Protein AF-A0A3A8NAF0-F1 (afdb_monomer_lite)

Organism: NCBI:txid2316731

pLDDT: mean 82.57, std 17.65, range [34.25, 98.69]

Sequence (236 aa):
MPFVSRLTQTLVGLLLCSAVPAVASAAAPLQPRLAADKRATPSLPEGTRVERVVVKFHEGSRVRLRASGLRSLASERTLAERELLGARRLTEARVGDDVSAAQALLERAPRTSAPRRLFAADPEATLEANKTSGEARSGRQLADLNLYFEVPLVPGTSAEQVTELVAALNALDSVETAYAQPPAEPAMVGFGMDAALRTLLAAADLPPATPLYDSAQGYLNAAPGGIDARFAWGVA

Foldseek 3Di:
DDDDDDDDDDDDDDDDDDDDPPPPPDPDQFAEDDFDDQVPFDQDPFPFKFFKKKWFFFALQCWAQDPLATDRPNVPGDPVSVVSCVVLVHDNVLSRVLSVQLRVLLVPAQAPDGKDQPPPPDDLVVLVVVQVVCCVVPSHHDDRSRRMIMTGHDTPDGSVSQVVSQVSNSPRSRIRGMHGDGDDDPPDDQPPDDPVVNVVVVPDPDPPPDDDCPVVPQQCDVPPSHPVVVVVVVPD

Secondary structure (DSSP, 8-state):
-------------------------PPPPPBPPPPP-GGG-PPPPTT----EEEEEEPTT--EEEETTEEEE-GGG--HHHHHHHHTTT--HHHHHHHHHHHHHHHHHS-BSS--EESS-SS-HHHHHHHHHHHHHHHSB----GGGEEEEEBPTT--HHHHHHHHHHHHTSTTEEEEEEEPP-----SSTT--HHHHHHHHHS-PPPSS---GGG-GGGSPTTSS--HHHHHH--

Radius of gyration: 30.73 Å; chains: 1; bounding box: 77×46×121 Å

Structure (mmCIF, N/CA/C/O backbone):
data_AF-A0A3A8NAF0-F1
#
_entry.id   AF-A0A3A8NAF0-F1
#
loop_
_atom_site.group_PDB
_atom_site.id
_atom_site.type_symbol
_atom_site.label_atom_id
_atom_site.label_alt_id
_atom_site.label_comp_id
_atom_site.label_asym_id
_atom_site.label_entity_id
_atom_site.label_seq_id
_atom_site.pdbx_PDB_ins_code
_atom_site.Cartn_x
_atom_site.Cartn_y
_atom_site.Cartn_z
_atom_site.occupancy
_atom_site.B_iso_or_equiv
_atom_site.auth_seq_id
_atom_site.auth_comp_id
_atom_site.auth_asym_id
_atom_site.auth_atom_id
_atom_site.pdbx_PDB_model_num
ATOM 1 N N . MET A 1 1 ? -59.160 30.644 77.391 1.00 34.25 1 MET A N 1
ATOM 2 C CA . MET A 1 1 ? -59.998 30.087 76.303 1.00 34.25 1 MET A CA 1
ATOM 3 C C . MET A 1 1 ? -59.794 30.943 75.051 1.00 34.25 1 MET A C 1
ATOM 5 O O . MET A 1 1 ? -59.526 32.121 75.230 1.00 34.25 1 MET A O 1
ATOM 9 N N . PRO A 1 2 ? -59.774 30.351 73.845 1.00 48.78 2 PRO A N 1
ATOM 10 C CA . PRO A 1 2 ? -58.551 30.074 73.063 1.00 48.78 2 PRO A CA 1
ATOM 11 C C . PRO A 1 2 ? -58.353 31.011 71.846 1.00 48.78 2 PRO A C 1
ATOM 13 O O . PRO A 1 2 ? -59.120 31.947 71.697 1.00 48.78 2 PRO A O 1
ATOM 16 N N . PHE A 1 3 ? -57.327 30.735 71.019 1.00 39.06 3 PHE A N 1
ATOM 17 C CA . PHE A 1 3 ? -57.169 30.962 69.556 1.00 39.06 3 PHE A CA 1
ATOM 18 C C . PHE A 1 3 ? -55.816 31.605 69.186 1.00 39.06 3 PHE A C 1
ATOM 20 O O . PHE A 1 3 ? -55.457 32.613 69.771 1.00 39.06 3 PHE A O 1
ATOM 27 N N . VAL A 1 4 ? -55.016 31.176 68.201 1.00 42.22 4 VAL A N 1
ATOM 28 C CA . VAL A 1 4 ? -54.823 29.926 67.435 1.00 42.22 4 VAL A CA 1
ATOM 29 C C . VAL A 1 4 ? -53.391 30.017 66.866 1.00 42.22 4 VAL A C 1
ATOM 31 O O . VAL A 1 4 ? -52.939 31.094 66.480 1.00 42.22 4 VAL A O 1
ATOM 34 N N . SER A 1 5 ? -52.686 28.886 66.826 1.00 38.78 5 SER A N 1
ATOM 35 C CA . SER A 1 5 ? -51.350 28.707 66.243 1.00 38.78 5 SER A CA 1
ATOM 36 C C . SER A 1 5 ? -51.362 28.881 64.716 1.00 38.78 5 SER A C 1
ATOM 38 O O . SER A 1 5 ? -52.255 28.358 64.050 1.00 38.78 5 SER A O 1
ATOM 40 N N . ARG A 1 6 ? -50.365 29.569 64.142 1.00 43.00 6 ARG A N 1
ATOM 41 C CA . ARG A 1 6 ? -50.113 29.571 62.691 1.00 43.00 6 ARG A CA 1
ATOM 42 C C . ARG A 1 6 ? -48.949 28.627 62.382 1.00 43.00 6 ARG A C 1
ATOM 44 O O . ARG A 1 6 ? -47.795 28.987 62.588 1.00 43.00 6 ARG A O 1
ATOM 51 N N . LEU A 1 7 ? -49.267 27.432 61.880 1.00 44.56 7 LEU A N 1
ATOM 52 C CA . LEU A 1 7 ? -48.312 26.551 61.204 1.00 44.56 7 LEU A CA 1
ATOM 53 C C . LEU A 1 7 ? -48.045 27.076 59.786 1.00 44.56 7 LEU A C 1
ATOM 55 O O . LEU A 1 7 ? -48.956 27.164 58.966 1.00 44.56 7 LEU A O 1
ATOM 59 N N . THR A 1 8 ? -46.789 27.380 59.488 1.00 45.09 8 THR A N 1
ATOM 60 C CA . THR A 1 8 ? -46.258 27.557 58.133 1.00 45.09 8 THR A CA 1
ATOM 61 C C . THR A 1 8 ? -46.058 26.176 57.502 1.00 45.09 8 THR A C 1
ATOM 63 O O . THR A 1 8 ? -45.215 25.406 57.952 1.00 45.09 8 THR A O 1
ATOM 66 N N . GLN A 1 9 ? -46.843 25.835 56.477 1.00 43.91 9 GLN A N 1
ATOM 67 C CA . GLN A 1 9 ? -46.645 24.620 55.680 1.00 43.91 9 GLN A CA 1
ATOM 68 C C . GLN A 1 9 ? -45.607 24.862 54.579 1.00 43.91 9 GLN A C 1
ATOM 70 O O . GLN A 1 9 ? -45.770 25.725 53.718 1.00 43.91 9 GLN A O 1
ATOM 75 N N . THR A 1 10 ? -44.547 24.063 54.615 1.00 44.28 10 THR A N 1
ATOM 76 C CA . THR A 1 10 ? -43.595 23.806 53.533 1.00 44.28 10 THR A CA 1
ATOM 77 C C . THR A 1 10 ? -44.244 22.917 52.471 1.00 44.28 10 THR A C 1
ATOM 79 O O . THR A 1 10 ? -44.800 21.871 52.798 1.00 44.28 10 THR A O 1
ATOM 82 N N . LEU A 1 11 ? -44.126 23.288 51.193 1.00 41.66 11 LEU A N 1
ATOM 83 C CA . LEU A 1 11 ? -44.487 22.433 50.061 1.00 41.66 11 LEU A CA 1
ATOM 84 C C . LEU A 1 11 ? -43.229 22.210 49.212 1.00 41.66 11 LEU A C 1
ATOM 86 O O . LEU A 1 11 ? -42.825 23.070 48.436 1.00 41.66 11 LEU A O 1
ATOM 90 N N . VAL A 1 12 ? -42.569 21.070 49.423 1.00 44.53 12 VAL A N 1
ATOM 91 C CA . VAL A 1 12 ? -41.455 20.596 48.591 1.00 44.53 12 VAL A CA 1
ATOM 92 C C . VAL A 1 12 ? -42.051 19.662 47.543 1.00 44.53 12 VAL A C 1
ATOM 94 O O . VAL A 1 12 ? -42.481 18.556 47.861 1.00 44.53 12 VAL A O 1
ATOM 97 N N . GLY A 1 13 ? -42.122 20.128 46.297 1.00 41.25 13 GLY A N 1
ATOM 98 C CA . GLY A 1 13 ? -42.511 19.313 45.150 1.00 41.25 13 GLY A CA 1
ATOM 99 C C . GLY A 1 13 ? -41.334 18.461 44.680 1.00 41.25 13 GLY A C 1
ATOM 100 O O . GLY A 1 13 ? -40.354 18.992 44.163 1.00 41.25 13 GLY A O 1
ATOM 101 N N . LEU A 1 14 ? -41.426 17.145 44.866 1.00 43.16 14 LEU A N 1
ATOM 102 C CA . LEU A 1 14 ? -40.457 16.173 44.363 1.00 43.16 14 LEU A CA 1
ATOM 103 C C . LEU A 1 14 ? -40.821 15.804 42.912 1.00 43.16 14 LEU A C 1
ATOM 105 O O . LEU A 1 14 ? -41.745 15.030 42.671 1.00 43.16 14 LEU A O 1
ATOM 109 N N . LEU A 1 15 ? -40.111 16.382 41.942 1.00 46.66 15 LEU A N 1
ATOM 110 C CA . LEU A 1 15 ? -40.197 16.018 40.524 1.00 46.66 15 LEU A CA 1
ATOM 111 C C . LEU A 1 15 ? -39.366 14.749 40.273 1.00 46.66 15 LEU A C 1
ATOM 113 O O . LEU A 1 15 ? -38.137 14.789 40.248 1.00 46.66 15 LEU A O 1
ATOM 117 N N . LEU A 1 16 ? -40.043 13.615 40.093 1.00 44.16 16 LEU A N 1
ATOM 118 C CA . LEU A 1 16 ? -39.444 12.366 39.620 1.00 44.16 16 LEU A CA 1
ATOM 119 C C . LEU A 1 16 ? -39.255 12.434 38.097 1.00 44.16 16 LEU A C 1
ATOM 121 O O . LEU A 1 16 ? -40.169 12.137 37.331 1.00 44.16 16 LEU A O 1
ATOM 125 N N . CYS A 1 17 ? -38.057 12.814 37.652 1.00 41.97 17 CYS A N 1
ATOM 126 C CA . CYS A 1 17 ? -37.622 12.602 36.273 1.00 41.97 17 CYS A CA 1
ATOM 127 C C . CYS A 1 17 ? -37.290 11.116 36.073 1.00 41.97 17 CYS A C 1
ATOM 129 O O . CYS A 1 17 ? -36.227 10.649 36.479 1.00 41.97 17 CYS A O 1
ATOM 131 N N . SER A 1 18 ? -38.183 10.362 35.435 1.00 52.50 18 SER A N 1
ATOM 132 C CA . SER A 1 18 ? -37.871 9.024 34.932 1.00 52.50 18 SER A CA 1
ATOM 133 C C . SER A 1 18 ? -36.947 9.146 33.716 1.00 52.50 18 SER A C 1
ATOM 135 O O . SER A 1 18 ? -37.398 9.449 32.611 1.00 52.50 18 SER A O 1
ATOM 137 N N . ALA A 1 19 ? -35.647 8.933 33.917 1.00 53.03 19 ALA A N 1
ATOM 138 C CA . ALA A 1 19 ? -34.698 8.780 32.824 1.00 53.03 19 ALA A CA 1
ATOM 139 C C . ALA A 1 19 ? -34.992 7.458 32.098 1.00 53.03 19 ALA A C 1
ATOM 141 O O . ALA A 1 19 ? -34.760 6.378 32.638 1.00 53.03 19 ALA A O 1
ATOM 142 N N . VAL A 1 20 ? -35.529 7.539 30.881 1.00 54.44 20 VAL A N 1
ATOM 143 C CA . VAL A 1 20 ? -35.595 6.388 29.976 1.00 54.44 20 VAL A CA 1
ATOM 144 C C . VAL A 1 20 ? -34.155 6.075 29.562 1.00 54.44 20 VAL A C 1
ATOM 146 O O . VAL A 1 20 ? -33.499 6.960 29.005 1.00 54.44 20 VAL A O 1
ATOM 149 N N . PRO A 1 21 ? -33.616 4.873 29.830 1.00 52.47 21 PRO A N 1
ATOM 150 C CA . PRO A 1 21 ? -32.301 4.524 29.325 1.00 52.47 21 PRO A CA 1
ATOM 151 C C . PRO A 1 21 ? -32.394 4.462 27.800 1.00 52.47 21 PRO A C 1
ATOM 153 O O . PRO A 1 21 ? -33.117 3.639 27.239 1.00 52.47 21 PRO A O 1
ATOM 156 N N . ALA A 1 22 ? -31.677 5.359 27.125 1.00 51.50 22 ALA A N 1
ATOM 157 C CA . ALA A 1 22 ? -31.434 5.244 25.700 1.00 51.50 22 ALA A CA 1
ATOM 158 C C . ALA A 1 22 ? -30.639 3.953 25.487 1.00 51.50 22 ALA A C 1
ATOM 160 O O . ALA A 1 22 ? -29.438 3.894 25.753 1.00 51.50 22 ALA A O 1
ATOM 161 N N . VAL A 1 23 ? -31.324 2.895 25.058 1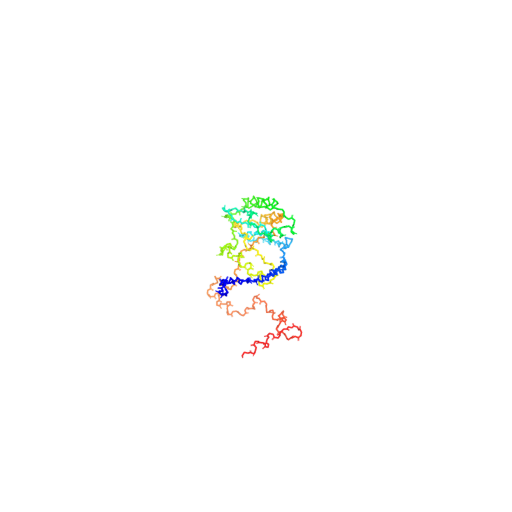.00 49.72 23 VAL A N 1
ATOM 162 C CA . VAL A 1 23 ? -30.665 1.691 24.567 1.00 49.72 23 VAL A CA 1
ATOM 163 C C . VAL A 1 23 ? -29.943 2.121 23.298 1.00 49.72 23 VAL A C 1
ATOM 165 O O . VAL A 1 23 ? -30.564 2.320 22.255 1.00 49.72 23 VAL A O 1
ATOM 168 N N . ALA A 1 24 ? -28.637 2.354 23.409 1.00 49.53 24 ALA A N 1
ATOM 169 C CA . ALA A 1 24 ? -27.780 2.555 22.258 1.00 49.53 24 ALA A CA 1
ATOM 170 C C . ALA A 1 24 ? -27.906 1.298 21.393 1.00 49.53 24 ALA A C 1
ATOM 172 O O . ALA A 1 24 ? -27.396 0.236 21.747 1.00 49.53 24 ALA A O 1
ATOM 173 N N . SER A 1 25 ? -28.652 1.399 20.292 1.00 46.44 25 SER A N 1
ATOM 174 C CA . SER A 1 25 ? -28.681 0.3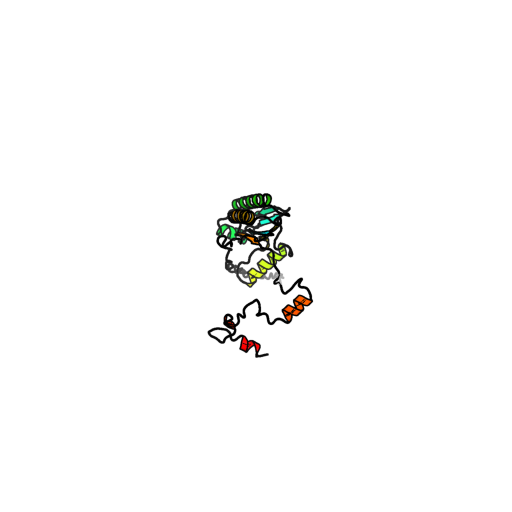58 19.276 1.00 46.44 25 SER A CA 1
ATOM 175 C C . SER A 1 25 ? -27.253 0.216 18.772 1.00 46.44 25 SER A C 1
ATOM 177 O O . SER A 1 25 ? -26.757 1.101 18.074 1.00 46.44 25 SER A O 1
ATOM 179 N N . ALA A 1 26 ? -26.574 -0.862 19.164 1.00 59.53 26 ALA A N 1
ATOM 180 C CA . ALA A 1 26 ? -25.295 -1.221 18.578 1.00 59.53 26 ALA A CA 1
ATOM 181 C C . ALA A 1 26 ? -25.491 -1.248 17.059 1.00 59.53 26 ALA A C 1
ATOM 183 O O . ALA A 1 26 ? -26.372 -1.950 16.556 1.00 59.53 26 ALA A O 1
ATOM 184 N N . ALA A 1 27 ? -24.747 -0.405 16.342 1.00 63.66 27 ALA A N 1
ATOM 185 C CA . ALA A 1 27 ? -24.787 -0.393 14.890 1.00 63.66 27 ALA A CA 1
ATOM 186 C C . ALA A 1 27 ? -24.499 -1.816 14.393 1.00 63.66 27 ALA A C 1
ATOM 188 O O . ALA A 1 27 ? -23.593 -2.478 14.905 1.00 63.66 27 ALA A O 1
ATOM 189 N N . ALA A 1 28 ? -25.295 -2.298 13.436 1.00 72.62 28 ALA A N 1
ATOM 190 C CA . ALA A 1 28 ? -25.083 -3.617 12.858 1.00 72.62 28 ALA A CA 1
ATOM 191 C C . ALA A 1 28 ? -23.634 -3.731 12.337 1.00 72.62 28 ALA A C 1
ATOM 193 O O . ALA A 1 28 ? -23.115 -2.755 11.782 1.00 72.62 28 ALA A O 1
ATOM 194 N N . PRO A 1 29 ? -22.966 -4.885 12.517 1.00 84.00 29 PRO A N 1
ATOM 195 C CA . PRO A 1 29 ? -21.596 -5.057 12.053 1.00 84.00 29 PRO A CA 1
ATOM 196 C C . PRO A 1 29 ? -21.530 -4.869 10.534 1.00 84.00 29 PRO A C 1
ATOM 198 O O . PRO A 1 29 ? -22.389 -5.360 9.800 1.00 84.00 29 PRO A O 1
ATOM 201 N N . LEU A 1 30 ? -20.506 -4.154 10.062 1.00 91.00 30 LEU A N 1
ATOM 202 C CA . LEU A 1 30 ? -20.322 -3.885 8.637 1.00 91.00 30 LEU A CA 1
ATOM 203 C C . LEU A 1 30 ? -20.130 -5.191 7.860 1.00 91.00 30 LEU A C 1
ATOM 205 O O . LEU A 1 30 ? -19.357 -6.060 8.270 1.00 91.00 30 LEU A O 1
ATOM 209 N N . GLN A 1 31 ? -20.767 -5.301 6.692 1.00 92.00 31 GLN A N 1
ATOM 210 C CA . GLN A 1 31 ? -20.494 -6.402 5.774 1.00 92.00 31 GLN A CA 1
ATOM 211 C C . GLN A 1 31 ? -19.015 -6.342 5.342 1.00 92.00 31 GLN A C 1
ATOM 213 O O . GLN A 1 31 ? -18.589 -5.304 4.819 1.00 92.00 31 GLN A O 1
ATOM 218 N N . PRO A 1 32 ? -18.226 -7.421 5.518 1.00 91.19 32 PRO A N 1
ATOM 219 C CA . PRO A 1 32 ? -16.813 -7.411 5.163 1.00 91.19 32 PRO A CA 1
ATOM 220 C C . PRO A 1 32 ? -16.594 -7.113 3.681 1.00 91.19 32 PRO A C 1
ATOM 222 O O . PRO A 1 32 ? -17.322 -7.605 2.812 1.00 91.19 32 PRO A O 1
ATOM 225 N N . ARG A 1 33 ? -15.547 -6.343 3.378 1.00 90.94 33 ARG A N 1
ATOM 226 C CA . ARG A 1 33 ? -15.091 -6.192 1.994 1.00 90.94 33 ARG A CA 1
ATOM 227 C C . ARG A 1 33 ? -14.322 -7.428 1.546 1.00 90.94 33 ARG A C 1
ATOM 229 O O . ARG A 1 33 ? -13.633 -8.064 2.343 1.00 90.94 33 ARG A O 1
ATOM 236 N N . LEU A 1 34 ? -14.357 -7.704 0.247 1.00 86.25 34 LEU A N 1
ATOM 237 C CA . LEU A 1 34 ? -13.439 -8.665 -0.355 1.00 86.25 34 LEU A CA 1
ATOM 238 C C . LEU A 1 34 ? -12.010 -8.101 -0.285 1.00 86.25 34 LEU A C 1
ATOM 240 O O . LEU A 1 34 ? -11.764 -6.934 -0.610 1.00 86.25 34 LEU A O 1
ATOM 244 N N . ALA A 1 35 ? -11.079 -8.911 0.214 1.00 82.19 35 ALA A N 1
ATOM 245 C CA . ALA A 1 35 ? -9.656 -8.593 0.192 1.00 82.19 35 ALA A CA 1
ATOM 246 C C . ALA A 1 35 ? -9.059 -8.939 -1.176 1.00 82.19 35 ALA A C 1
ATOM 248 O O . ALA A 1 35 ? -9.584 -9.800 -1.880 1.00 82.19 35 ALA A O 1
ATOM 249 N N . ALA A 1 36 ? -7.970 -8.263 -1.543 1.00 82.81 36 ALA A N 1
ATOM 250 C CA . ALA A 1 36 ? -7.218 -8.625 -2.737 1.00 82.81 36 ALA A CA 1
ATOM 251 C C . ALA A 1 36 ? -6.637 -10.042 -2.589 1.00 82.81 36 ALA A C 1
ATOM 253 O O . ALA A 1 36 ? -6.113 -10.388 -1.527 1.00 82.81 36 ALA A O 1
ATOM 254 N N . ASP A 1 37 ? -6.709 -10.846 -3.650 1.00 81.50 37 ASP A N 1
ATOM 255 C CA . ASP A 1 37 ? -6.002 -12.123 -3.709 1.00 81.50 37 ASP A CA 1
ATOM 256 C C . ASP A 1 37 ? -4.573 -11.888 -4.210 1.00 81.50 37 ASP A C 1
ATOM 258 O O . ASP A 1 37 ? -4.350 -11.600 -5.386 1.00 81.50 37 ASP A O 1
ATOM 262 N N . LYS A 1 38 ? -3.589 -12.030 -3.316 1.00 78.81 38 LYS A N 1
ATOM 263 C CA . LYS A 1 38 ? -2.162 -11.887 -3.646 1.00 78.81 38 LYS A CA 1
ATOM 264 C C . LYS A 1 38 ? -1.711 -12.849 -4.748 1.00 78.81 38 LYS A C 1
ATOM 266 O O . LYS A 1 38 ? -0.799 -12.521 -5.507 1.00 78.81 38 LYS A O 1
ATOM 271 N N . ARG A 1 39 ? -2.338 -14.027 -4.847 1.00 72.38 39 ARG A N 1
ATOM 272 C CA . ARG A 1 39 ? -1.996 -15.062 -5.839 1.00 72.38 39 ARG A CA 1
ATOM 273 C C . ARG A 1 39 ? -2.444 -14.683 -7.244 1.00 72.38 39 ARG A C 1
ATOM 275 O O . ARG A 1 39 ? -1.911 -15.215 -8.208 1.00 72.38 39 ARG A O 1
ATOM 282 N N . ALA A 1 40 ? -3.389 -13.754 -7.351 1.00 69.81 40 ALA A N 1
ATOM 283 C CA . ALA A 1 40 ? -3.891 -13.248 -8.617 1.00 69.81 40 ALA A CA 1
ATOM 284 C C . ALA A 1 40 ? -3.041 -12.095 -9.183 1.00 69.81 40 ALA A C 1
ATOM 286 O O . ALA A 1 40 ? -3.475 -11.449 -10.133 1.00 69.81 40 ALA A O 1
ATOM 287 N N . THR A 1 41 ? -1.858 -11.811 -8.615 1.00 68.38 41 THR A N 1
ATOM 288 C CA . THR A 1 41 ? -0.959 -10.771 -9.141 1.00 68.38 41 THR A CA 1
ATOM 289 C C . THR A 1 41 ? -0.547 -11.140 -10.573 1.00 68.38 41 THR A C 1
ATOM 291 O O . THR A 1 41 ? 0.133 -12.153 -10.751 1.00 68.38 41 THR A O 1
ATOM 294 N N . PRO A 1 42 ? -0.946 -10.362 -11.598 1.00 68.69 42 PRO A N 1
ATOM 295 C CA . PRO A 1 42 ? -0.620 -10.681 -12.983 1.00 68.69 42 PRO A CA 1
ATOM 296 C C . PRO A 1 42 ? 0.891 -10.624 -13.211 1.00 68.69 42 PRO A C 1
ATOM 298 O O . PRO A 1 42 ? 1.568 -9.737 -12.687 1.00 68.69 42 PRO A O 1
ATOM 301 N N . SER A 1 43 ? 1.421 -11.537 -14.026 1.00 72.25 43 SER A N 1
ATOM 302 C CA . SER A 1 43 ? 2.801 -11.439 -14.503 1.00 72.25 43 SER A CA 1
ATOM 303 C C . SER A 1 43 ? 2.954 -10.213 -15.402 1.00 72.25 43 SER A C 1
ATOM 305 O O . SER A 1 43 ? 2.118 -9.986 -16.279 1.00 72.25 43 SER A O 1
ATOM 307 N N . LEU A 1 44 ? 4.035 -9.456 -15.228 1.00 73.00 44 LEU A N 1
ATOM 308 C CA . LEU A 1 44 ? 4.380 -8.363 -16.133 1.00 73.00 44 LEU A CA 1
ATOM 309 C C . LEU A 1 44 ? 4.861 -8.937 -17.476 1.00 73.00 44 LEU A C 1
ATOM 311 O O . LEU A 1 44 ? 5.806 -9.729 -17.471 1.00 73.00 44 LEU A O 1
ATOM 315 N N . PRO A 1 45 ? 4.259 -8.555 -18.619 1.00 74.00 45 PRO A N 1
ATOM 316 C CA . PRO A 1 45 ? 4.795 -8.907 -19.930 1.00 74.00 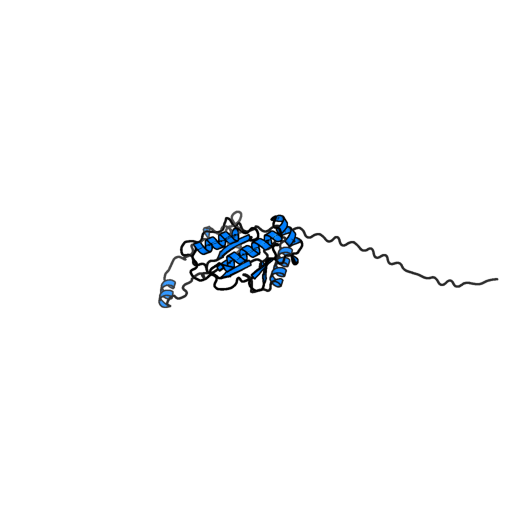45 PRO A CA 1
ATOM 317 C C . PRO A 1 45 ? 6.233 -8.408 -20.104 1.00 74.00 45 PRO A C 1
ATOM 319 O O . PRO A 1 45 ? 6.604 -7.354 -19.573 1.00 74.00 45 PRO A O 1
ATOM 322 N N . GLU A 1 46 ? 7.027 -9.132 -20.889 1.00 71.12 46 GLU A N 1
ATOM 323 C CA . GLU A 1 46 ? 8.396 -8.734 -21.215 1.00 71.12 46 GLU A CA 1
ATOM 324 C C . GLU A 1 46 ? 8.424 -7.336 -21.861 1.00 71.12 46 GLU A C 1
ATOM 326 O O . GLU A 1 46 ? 7.575 -6.994 -22.682 1.00 71.12 46 GLU A O 1
ATOM 331 N N . GLY A 1 47 ? 9.375 -6.493 -21.447 1.00 70.12 47 GLY A N 1
ATOM 332 C CA . GLY A 1 47 ? 9.506 -5.118 -21.945 1.00 70.12 47 GLY A CA 1
ATOM 333 C C . GLY A 1 47 ? 8.537 -4.095 -21.334 1.00 70.12 47 GLY A C 1
ATOM 334 O O . GLY A 1 47 ? 8.637 -2.910 -21.662 1.00 70.12 47 GLY A O 1
ATOM 335 N N . THR A 1 48 ? 7.640 -4.497 -20.422 1.00 74.62 48 THR A N 1
ATOM 336 C CA . THR A 1 48 ? 6.751 -3.552 -19.721 1.00 74.62 48 THR A CA 1
ATOM 337 C C . THR A 1 48 ? 7.573 -2.570 -18.893 1.00 74.62 48 THR A C 1
ATOM 339 O O . THR A 1 48 ? 8.274 -2.959 -17.958 1.00 74.62 48 THR A O 1
ATOM 342 N N . ARG A 1 49 ? 7.459 -1.274 -19.198 1.00 76.00 49 ARG A N 1
ATOM 343 C CA . ARG A 1 49 ? 8.026 -0.222 -18.350 1.00 76.00 49 ARG A CA 1
ATOM 344 C C . ARG A 1 49 ? 7.168 -0.072 -17.100 1.00 76.00 49 ARG A C 1
ATOM 346 O O . ARG A 1 49 ? 5.966 0.148 -17.200 1.00 76.00 49 ARG A O 1
ATOM 353 N N . VAL A 1 50 ? 7.789 -0.168 -15.930 1.00 83.50 50 VAL A N 1
ATOM 354 C CA . VAL A 1 50 ? 7.131 0.073 -14.643 1.00 83.50 50 VAL A CA 1
A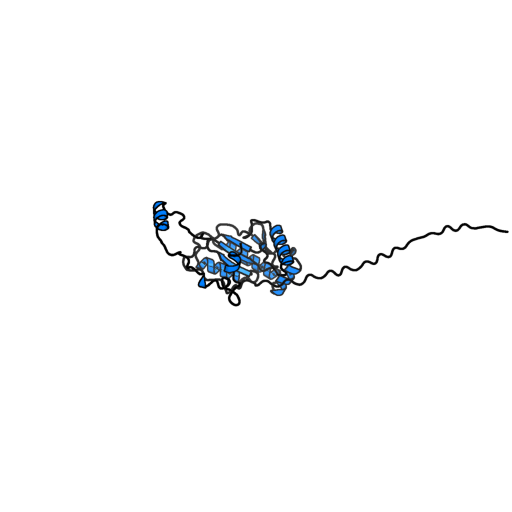TOM 355 C C . VAL A 1 50 ? 7.750 1.304 -14.005 1.00 83.50 50 VAL A C 1
ATOM 357 O O . VAL A 1 50 ? 8.959 1.368 -13.803 1.00 83.50 50 VAL A O 1
ATOM 360 N N . GLU A 1 51 ? 6.909 2.276 -13.672 1.00 85.94 51 GLU A N 1
ATOM 361 C CA . GLU A 1 51 ? 7.353 3.538 -13.069 1.00 85.94 51 GLU A CA 1
ATOM 362 C C . GLU A 1 51 ? 7.140 3.564 -11.554 1.00 85.94 51 GLU A C 1
ATOM 364 O O . GLU A 1 51 ? 7.794 4.330 -10.845 1.00 85.94 51 GLU A O 1
ATOM 369 N N . ARG A 1 52 ? 6.242 2.720 -11.031 1.00 91.69 52 ARG A N 1
ATOM 370 C CA . ARG A 1 52 ? 5.988 2.627 -9.592 1.00 91.69 52 ARG A CA 1
ATOM 371 C C . ARG A 1 52 ? 5.482 1.260 -9.153 1.00 91.69 52 ARG A C 1
ATOM 373 O O . ARG A 1 52 ? 4.772 0.569 -9.884 1.00 91.69 52 ARG A O 1
ATOM 380 N N . VAL A 1 53 ? 5.787 0.927 -7.904 1.00 94.56 53 VAL A N 1
ATOM 381 C CA . VAL A 1 53 ? 5.119 -0.141 -7.151 1.00 94.56 53 VAL A CA 1
ATOM 382 C C . VAL A 1 53 ? 4.141 0.497 -6.177 1.00 94.56 53 VAL A C 1
ATOM 384 O O . VAL A 1 53 ? 4.476 1.472 -5.505 1.00 94.56 53 VAL A O 1
ATOM 387 N N . VAL A 1 54 ? 2.937 -0.053 -6.085 1.00 96.12 54 VAL A N 1
ATOM 388 C CA . VAL A 1 54 ? 1.955 0.304 -5.061 1.00 96.12 54 VAL A CA 1
ATOM 389 C C . VAL A 1 54 ? 1.937 -0.791 -4.007 1.00 96.12 54 VAL A C 1
ATOM 391 O O . VAL A 1 54 ? 1.907 -1.973 -4.340 1.00 96.12 54 VAL A O 1
ATOM 394 N N . VAL A 1 55 ? 1.932 -0.396 -2.737 1.00 97.38 55 VAL A N 1
ATOM 395 C CA . VAL A 1 55 ? 1.834 -1.292 -1.583 1.00 97.38 55 VAL A CA 1
ATOM 396 C C . VAL A 1 55 ? 0.647 -0.873 -0.738 1.00 97.38 55 VAL A C 1
ATOM 398 O O . VAL A 1 55 ? 0.506 0.297 -0.381 1.00 97.38 55 VAL A O 1
ATOM 401 N N . LYS A 1 56 ? -0.194 -1.840 -0.394 1.00 97.69 56 LYS A N 1
ATOM 402 C CA . LYS A 1 56 ? -1.322 -1.670 0.511 1.00 97.69 56 LYS A CA 1
ATOM 403 C C . LYS A 1 56 ? -1.134 -2.549 1.740 1.00 97.69 56 LYS A C 1
ATOM 405 O O . LYS A 1 56 ? -0.961 -3.756 1.596 1.00 97.69 56 LYS A O 1
ATOM 410 N N . PHE A 1 57 ? -1.244 -1.977 2.935 1.00 98.12 57 PHE A N 1
ATOM 411 C CA . PHE A 1 57 ? -1.307 -2.748 4.185 1.00 98.12 57 PHE A CA 1
ATOM 412 C C . PHE A 1 57 ? -2.745 -3.158 4.524 1.00 98.12 57 PHE A C 1
ATOM 414 O O . PHE A 1 57 ? -3.707 -2.525 4.087 1.00 98.12 57 PHE A O 1
ATOM 421 N N . HIS A 1 58 ? -2.905 -4.226 5.304 1.00 97.19 58 HIS A N 1
ATOM 422 C CA . HIS A 1 58 ? -4.227 -4.689 5.724 1.00 97.19 58 HIS A CA 1
ATOM 423 C C . HIS A 1 58 ? -4.975 -3.658 6.575 1.00 97.19 58 HIS A C 1
ATOM 425 O O . HIS A 1 58 ? -4.377 -2.917 7.361 1.00 97.19 58 HIS A O 1
ATOM 431 N N . GLU A 1 59 ? -6.306 -3.656 6.455 1.00 96.00 59 GLU A N 1
ATOM 432 C CA . GLU A 1 59 ? -7.183 -2.855 7.319 1.00 96.00 59 GLU A CA 1
ATOM 433 C C . GLU A 1 59 ? -6.886 -3.128 8.792 1.00 96.00 59 GLU A C 1
ATOM 435 O O . GLU A 1 59 ? -6.589 -4.258 9.184 1.00 96.00 59 GLU A O 1
ATOM 440 N N . GLY A 1 60 ? -6.981 -2.089 9.614 1.00 95.62 60 GLY A N 1
ATOM 441 C CA . GLY A 1 60 ? -6.668 -2.186 11.035 1.00 95.62 60 GLY A CA 1
ATOM 442 C C . GLY A 1 60 ? -5.184 -2.072 11.375 1.00 95.62 60 GLY A C 1
ATOM 443 O O . GLY A 1 60 ? -4.846 -1.773 12.518 1.00 95.62 60 GLY A O 1
ATOM 444 N N . SER A 1 61 ? -4.279 -2.218 10.401 1.00 97.50 61 SER A N 1
ATOM 445 C CA . SER A 1 61 ? -2.835 -2.086 10.643 1.00 97.50 61 SER A CA 1
ATOM 446 C C . SER A 1 61 ? -2.428 -0.688 11.119 1.00 97.50 61 SER A C 1
ATOM 448 O O . SER A 1 61 ? -1.468 -0.571 11.882 1.00 97.50 61 SER A O 1
ATOM 450 N N . ARG A 1 62 ? -3.172 0.355 10.716 1.00 97.31 62 ARG A N 1
ATOM 451 C CA . ARG A 1 62 ? -2.883 1.777 10.977 1.00 97.31 62 ARG A CA 1
ATOM 452 C C . ARG A 1 62 ? -1.422 2.130 10.669 1.00 97.31 62 ARG A C 1
ATOM 454 O O . ARG A 1 62 ? -0.741 2.838 11.411 1.00 97.31 62 ARG A O 1
ATOM 461 N N . VAL A 1 63 ? -0.934 1.597 9.548 1.00 98.44 63 VAL A N 1
ATOM 462 C CA . VAL A 1 63 ? 0.353 1.994 8.980 1.00 98.44 63 VAL A CA 1
ATOM 463 C C . VAL A 1 63 ? 0.191 3.362 8.333 1.00 98.44 63 VAL A C 1
ATOM 465 O O . VAL A 1 63 ? -0.782 3.612 7.618 1.00 98.44 63 VAL A O 1
ATOM 468 N N . ARG A 1 64 ? 1.133 4.262 8.605 1.00 97.81 64 ARG A N 1
ATOM 469 C CA . ARG A 1 64 ? 1.178 5.621 8.066 1.00 97.81 64 ARG A CA 1
ATOM 470 C C . ARG A 1 64 ? 2.593 5.973 7.629 1.00 97.81 64 ARG A C 1
ATOM 472 O O . ARG A 1 64 ? 3.567 5.397 8.111 1.00 97.81 64 ARG A O 1
ATOM 479 N N . LEU A 1 65 ? 2.703 6.954 6.740 1.00 96.94 65 LEU A N 1
ATOM 480 C CA . LEU A 1 65 ? 3.986 7.532 6.360 1.00 96.94 65 LEU A CA 1
ATOM 481 C C . LEU A 1 65 ? 4.339 8.668 7.335 1.00 96.94 65 LEU A C 1
ATOM 483 O O . LEU A 1 65 ? 3.552 9.600 7.520 1.00 96.94 65 LEU A O 1
ATOM 487 N N . ARG A 1 66 ? 5.510 8.596 7.972 1.00 95.44 66 ARG A N 1
ATOM 488 C CA . ARG A 1 66 ? 6.049 9.616 8.890 1.00 95.44 66 ARG A CA 1
ATOM 489 C C . ARG A 1 66 ? 7.536 9.792 8.611 1.00 95.44 66 ARG A C 1
ATOM 491 O O . ARG A 1 66 ? 8.254 8.802 8.537 1.00 95.44 66 ARG A O 1
ATOM 498 N N . ALA A 1 67 ? 7.995 11.035 8.443 1.00 87.62 67 ALA A N 1
ATOM 499 C CA . ALA A 1 67 ? 9.388 11.340 8.091 1.00 87.62 67 ALA A CA 1
ATOM 500 C C . ALA A 1 67 ? 9.924 10.456 6.939 1.00 87.62 67 ALA A C 1
ATOM 502 O O . ALA A 1 67 ? 11.019 9.908 7.019 1.00 87.62 67 ALA A O 1
ATOM 503 N N . SER A 1 68 ? 9.107 10.268 5.891 1.00 82.75 68 SER A N 1
ATOM 504 C CA . SER A 1 68 ? 9.417 9.434 4.715 1.00 82.75 68 SER A CA 1
ATOM 505 C C . SER A 1 68 ? 9.575 7.925 4.972 1.00 82.75 68 SER A C 1
ATOM 507 O O . SER A 1 68 ? 9.966 7.190 4.066 1.00 82.75 68 SER A O 1
ATOM 509 N N . GLY A 1 69 ? 9.242 7.445 6.173 1.00 93.12 69 GLY A N 1
ATOM 510 C CA . GLY A 1 69 ? 9.247 6.032 6.545 1.00 93.12 69 GLY A CA 1
ATOM 511 C C . GLY A 1 69 ? 7.858 5.511 6.906 1.00 93.12 69 GLY A C 1
ATOM 512 O O . GLY A 1 69 ? 7.002 6.251 7.393 1.00 93.12 69 GLY A O 1
ATOM 513 N N . LEU A 1 70 ? 7.630 4.219 6.677 1.00 97.38 70 LEU A N 1
ATOM 514 C CA . LEU A 1 70 ? 6.409 3.541 7.109 1.00 97.38 70 LEU A CA 1
ATOM 515 C C . LEU A 1 70 ? 6.462 3.321 8.626 1.00 97.38 70 LEU A C 1
ATOM 517 O O . LEU A 1 70 ? 7.500 2.958 9.179 1.00 97.38 70 LEU A O 1
ATOM 521 N N . ARG A 1 71 ? 5.355 3.575 9.321 1.00 97.25 71 ARG A N 1
ATOM 522 C CA . ARG A 1 71 ? 5.233 3.407 10.774 1.00 97.25 71 ARG A CA 1
ATOM 523 C C . ARG A 1 71 ? 3.881 2.806 11.113 1.00 97.25 71 ARG A C 1
ATOM 525 O O . ARG A 1 71 ? 2.862 3.285 10.631 1.00 97.25 71 ARG A O 1
ATOM 532 N N . SER A 1 72 ? 3.877 1.793 11.971 1.00 97.19 72 SER A N 1
ATOM 533 C CA . SER A 1 72 ? 2.659 1.268 12.591 1.00 97.19 72 SER A CA 1
ATOM 534 C C . SER A 1 72 ? 2.292 2.138 13.795 1.00 97.19 72 SER A C 1
ATOM 536 O O . SER A 1 72 ? 2.995 2.106 14.804 1.00 97.19 72 SER A O 1
ATOM 538 N N . LEU A 1 73 ? 1.197 2.899 13.715 1.00 97.06 73 LEU A N 1
ATOM 539 C CA . LEU A 1 73 ? 0.704 3.728 14.824 1.00 97.06 73 LEU A CA 1
ATOM 540 C C . LEU A 1 73 ? -0.257 2.911 15.695 1.00 97.06 73 LEU A C 1
ATOM 542 O O . LEU A 1 73 ? -1.466 3.135 15.729 1.00 97.06 73 LEU A O 1
ATOM 546 N N . ALA A 1 74 ? 0.288 1.891 16.355 1.00 95.25 74 ALA A N 1
ATOM 547 C CA . ALA A 1 74 ? -0.505 0.895 17.067 1.00 95.25 74 ALA A CA 1
ATOM 548 C C . ALA A 1 74 ? -1.321 1.473 18.234 1.00 95.25 74 ALA A C 1
ATOM 550 O O . ALA A 1 74 ? -2.479 1.094 18.417 1.00 95.25 74 ALA A O 1
ATOM 551 N N . SER A 1 75 ? -0.746 2.434 18.962 1.00 95.31 75 SER A N 1
ATOM 552 C CA . SER A 1 75 ? -1.401 3.157 20.059 1.00 95.31 75 SER A CA 1
ATOM 553 C C . SER A 1 75 ? -2.612 3.972 19.604 1.00 95.31 75 SER A C 1
ATOM 555 O O . SER A 1 75 ? -3.514 4.228 20.396 1.00 95.31 75 SER A O 1
ATOM 557 N N . GLU A 1 76 ? -2.658 4.352 18.328 1.00 95.75 76 GLU A N 1
ATOM 558 C CA . GLU A 1 76 ? -3.747 5.136 17.756 1.00 95.75 76 GLU A CA 1
ATOM 559 C C . GLU A 1 76 ? -4.882 4.254 17.219 1.00 95.75 76 GLU A C 1
ATOM 561 O O . GLU A 1 76 ? -5.900 4.791 16.792 1.00 95.75 76 GLU A O 1
ATOM 566 N N . ARG A 1 77 ? -4.753 2.919 17.213 1.00 95.25 77 ARG A N 1
ATOM 567 C CA . ARG A 1 77 ? -5.804 2.036 16.683 1.00 95.25 77 ARG A CA 1
ATOM 568 C C . ARG A 1 77 ? -7.089 2.133 17.504 1.00 95.25 77 ARG A C 1
ATOM 570 O O . ARG A 1 77 ? -7.092 2.059 18.735 1.00 95.25 77 ARG A O 1
ATOM 577 N N . THR A 1 78 ? -8.203 2.194 16.799 1.00 94.38 78 THR A N 1
ATOM 578 C CA . THR A 1 78 ? -9.552 2.010 17.330 1.00 94.38 78 THR A CA 1
ATOM 579 C C . THR A 1 78 ? -9.806 0.544 17.701 1.00 94.38 78 THR A C 1
ATOM 581 O O . THR A 1 78 ? -9.042 -0.360 17.354 1.00 94.38 78 THR A O 1
ATOM 584 N N . LEU A 1 79 ? -10.901 0.287 18.421 1.00 94.00 79 LEU A N 1
ATOM 585 C CA . LEU A 1 79 ? -11.316 -1.075 18.766 1.00 94.00 79 LEU A CA 1
ATOM 586 C C . LEU A 1 79 ? -11.642 -1.902 17.512 1.00 94.00 79 LEU A C 1
ATOM 588 O O . LEU A 1 79 ? -11.135 -3.011 17.381 1.00 94.00 79 LEU A O 1
ATOM 592 N N . ALA A 1 80 ? -12.367 -1.321 16.553 1.00 91.88 80 ALA A N 1
ATOM 593 C CA . ALA A 1 80 ? -12.682 -1.970 15.280 1.00 91.88 80 ALA A CA 1
ATOM 594 C C . ALA A 1 80 ? -11.417 -2.333 14.478 1.00 91.88 80 ALA A C 1
ATOM 596 O O . ALA A 1 80 ? -11.318 -3.416 13.909 1.00 91.88 80 ALA A O 1
ATOM 597 N N . GLU A 1 81 ? -10.403 -1.462 14.459 1.00 95.38 81 GLU A N 1
ATOM 598 C CA . GLU A 1 81 ? -9.121 -1.756 13.803 1.00 95.38 81 GLU A CA 1
ATOM 599 C C . GLU A 1 81 ? -8.378 -2.925 14.469 1.00 95.38 81 GLU A C 1
ATOM 601 O O . GLU A 1 81 ? -7.815 -3.774 13.775 1.00 95.38 81 GLU A O 1
ATOM 606 N N . ARG A 1 82 ? -8.412 -3.017 15.805 1.00 95.69 82 ARG A N 1
ATOM 607 C CA . ARG A 1 82 ? -7.842 -4.162 16.535 1.00 95.69 82 ARG A CA 1
ATOM 608 C C . ARG A 1 82 ? -8.574 -5.467 16.218 1.00 95.69 82 ARG A C 1
ATOM 610 O O . ARG A 1 82 ? -7.920 -6.486 16.004 1.00 95.69 82 ARG A O 1
ATOM 617 N N . GLU A 1 83 ? -9.902 -5.439 16.134 1.00 94.00 83 GLU A N 1
ATOM 618 C CA . GLU A 1 83 ? -10.709 -6.604 15.745 1.00 94.00 83 GLU A CA 1
ATOM 619 C C . GLU A 1 83 ? -10.389 -7.070 14.318 1.00 94.00 83 GLU A C 1
ATOM 621 O O . GLU A 1 83 ? -10.242 -8.269 14.076 1.00 94.00 83 GLU A O 1
ATOM 626 N N . LEU A 1 84 ? -10.193 -6.135 13.380 1.00 94.00 84 LEU A N 1
ATOM 627 C CA . LEU A 1 84 ? -9.825 -6.446 11.993 1.00 94.00 84 LEU A CA 1
ATOM 628 C C . LEU A 1 84 ? -8.457 -7.132 11.862 1.00 94.00 84 LEU A C 1
ATOM 630 O O . LEU A 1 84 ? -8.301 -8.004 10.997 1.00 94.00 84 LEU A O 1
ATOM 634 N N . LEU A 1 85 ? -7.485 -6.763 12.704 1.00 94.94 85 LEU A N 1
ATOM 635 C CA . LEU A 1 85 ? -6.196 -7.458 12.800 1.00 94.94 85 LEU A CA 1
ATOM 636 C C . LEU A 1 85 ? -6.342 -8.828 13.468 1.00 94.94 85 LEU A C 1
ATOM 638 O O . LEU A 1 85 ? -5.812 -9.819 12.959 1.00 94.94 85 LEU A O 1
ATOM 642 N N . GLY A 1 86 ? -7.110 -8.904 14.559 1.00 94.44 86 GLY A N 1
ATOM 643 C CA . GLY A 1 86 ? -7.387 -10.151 15.273 1.00 94.44 86 GLY A CA 1
ATOM 644 C C . GLY A 1 86 ? -8.045 -11.205 14.381 1.00 94.44 86 GLY A C 1
ATOM 645 O O . GLY A 1 86 ? -7.600 -12.352 14.351 1.00 94.44 86 GLY A O 1
ATOM 646 N N . ALA A 1 87 ? -9.016 -10.802 13.555 1.00 93.19 87 ALA A N 1
ATOM 647 C CA . ALA A 1 87 ? -9.658 -11.666 12.560 1.00 93.19 87 ALA A CA 1
ATOM 648 C C . ALA A 1 87 ? -8.669 -12.248 11.529 1.00 93.19 87 ALA A C 1
ATOM 650 O O . ALA A 1 87 ? -8.922 -13.303 10.948 1.00 93.19 87 ALA A O 1
ATOM 651 N N . ARG A 1 88 ? -7.524 -11.585 11.321 1.00 92.62 88 ARG A N 1
ATOM 652 C CA . ARG A 1 88 ? -6.428 -12.032 10.444 1.00 92.62 88 ARG A CA 1
ATOM 653 C C . ARG A 1 88 ? -5.312 -12.762 11.187 1.00 92.62 88 ARG A C 1
ATOM 655 O O . ARG A 1 88 ? -4.362 -13.196 10.546 1.00 92.62 88 ARG A O 1
ATOM 662 N N . ARG A 1 89 ? -5.416 -12.913 12.512 1.00 96.06 89 ARG A N 1
ATOM 663 C CA . ARG A 1 89 ? -4.349 -13.439 13.381 1.00 96.06 89 ARG A CA 1
ATOM 664 C C . ARG A 1 89 ? -3.045 -12.632 13.282 1.00 96.06 89 ARG A C 1
ATOM 666 O O . ARG A 1 89 ? -1.964 -13.177 13.485 1.00 96.06 89 ARG A O 1
ATOM 673 N N . LEU A 1 90 ? -3.147 -11.333 12.992 1.00 96.44 90 LEU A N 1
ATOM 674 C CA . LEU A 1 90 ? -2.010 -10.415 12.985 1.00 96.44 90 LEU A CA 1
ATOM 675 C C . LEU A 1 90 ? -1.855 -9.779 14.365 1.00 96.44 90 LEU A C 1
ATOM 677 O O . LEU A 1 90 ? -2.766 -9.116 14.861 1.00 96.44 90 LEU A O 1
ATOM 681 N N . THR A 1 91 ? -0.691 -9.972 14.982 1.00 96.56 91 THR A N 1
ATOM 682 C CA . THR A 1 91 ? -0.339 -9.305 16.238 1.00 96.56 91 THR A CA 1
ATOM 683 C C . THR A 1 91 ? 0.271 -7.935 15.963 1.00 96.56 91 THR A C 1
ATOM 685 O O . THR A 1 91 ? 0.805 -7.677 14.886 1.00 96.56 91 THR A O 1
ATOM 688 N N . GLU A 1 92 ? 0.236 -7.047 16.955 1.00 95.56 92 GLU A N 1
ATOM 689 C CA . GLU A 1 92 ? 0.905 -5.748 16.856 1.00 95.56 92 GLU A CA 1
ATOM 690 C C . GLU A 1 92 ? 2.406 -5.887 16.575 1.00 95.56 92 GLU A C 1
ATOM 692 O O . GLU A 1 92 ? 2.921 -5.187 15.706 1.00 95.56 92 GLU A O 1
ATOM 697 N N . ALA A 1 93 ? 3.074 -6.821 17.261 1.00 96.88 93 ALA A N 1
ATOM 698 C CA . ALA A 1 93 ? 4.487 -7.120 17.046 1.00 96.88 93 ALA A CA 1
ATOM 699 C C . ALA A 1 93 ? 4.750 -7.555 15.598 1.00 96.88 93 ALA A C 1
ATOM 701 O O . ALA A 1 93 ? 5.609 -6.979 14.940 1.00 96.88 93 ALA A O 1
ATOM 702 N N . ARG A 1 94 ? 3.934 -8.475 15.058 1.00 98.12 94 ARG A N 1
ATOM 703 C CA . ARG A 1 94 ? 4.061 -8.925 13.665 1.00 98.12 94 ARG A CA 1
ATOM 704 C C . ARG A 1 94 ? 3.903 -7.775 12.671 1.00 98.12 94 ARG A C 1
ATOM 706 O O . ARG A 1 94 ? 4.679 -7.687 11.728 1.00 98.12 94 ARG A O 1
ATOM 713 N N . VAL A 1 95 ? 2.946 -6.870 12.900 1.00 98.38 95 VAL A N 1
ATOM 714 C CA . VAL A 1 95 ? 2.789 -5.669 12.062 1.00 98.38 95 VAL A CA 1
ATOM 715 C C . VAL A 1 95 ? 4.018 -4.762 12.153 1.00 98.38 95 VAL A C 1
ATOM 717 O O . VAL A 1 95 ? 4.453 -4.232 11.134 1.00 98.38 95 VAL A O 1
ATOM 720 N N . GLY A 1 96 ? 4.601 -4.589 13.341 1.00 98.12 96 GLY A N 1
ATOM 721 C CA . GLY A 1 96 ? 5.845 -3.832 13.517 1.00 98.12 96 GLY A CA 1
ATOM 722 C C . GLY A 1 96 ? 7.034 -4.442 12.766 1.00 98.12 96 GLY A C 1
ATOM 723 O O . GLY A 1 96 ? 7.755 -3.722 12.065 1.00 98.12 96 GLY A O 1
ATOM 724 N N . ASP A 1 97 ? 7.198 -5.761 12.8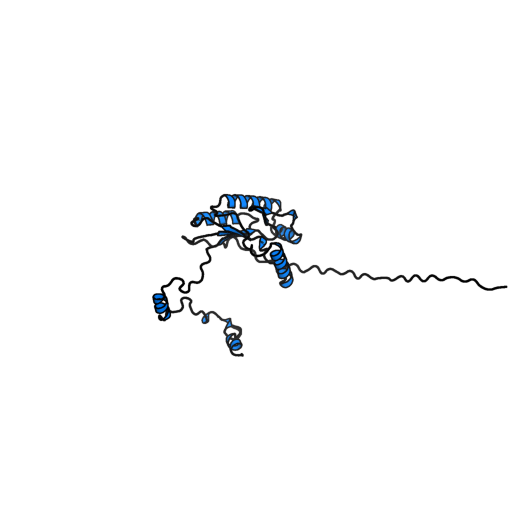61 1.00 98.44 97 ASP A N 1
ATOM 725 C CA . ASP A 1 97 ? 8.256 -6.510 12.177 1.00 98.44 97 ASP A CA 1
ATOM 726 C C . ASP A 1 97 ? 8.100 -6.423 10.654 1.00 98.44 97 ASP A C 1
ATOM 728 O O . ASP A 1 97 ? 9.050 -6.080 9.948 1.00 98.44 97 ASP A O 1
ATOM 732 N N . ASP A 1 98 ? 6.888 -6.651 10.142 1.00 98.69 98 ASP A N 1
ATOM 733 C CA . ASP A 1 98 ? 6.593 -6.581 8.710 1.00 98.69 98 ASP A CA 1
ATOM 734 C C . ASP A 1 98 ? 6.756 -5.160 8.159 1.00 98.69 98 ASP A C 1
ATOM 736 O O . ASP A 1 98 ? 7.251 -4.988 7.047 1.00 98.69 98 ASP A O 1
ATOM 740 N N . VAL A 1 99 ? 6.380 -4.120 8.916 1.00 98.50 99 VAL A N 1
ATOM 741 C CA . VAL A 1 99 ? 6.633 -2.725 8.513 1.00 98.50 99 VAL A CA 1
ATOM 742 C C . VAL A 1 99 ? 8.134 -2.471 8.402 1.00 98.50 99 VAL A C 1
ATOM 744 O O . VAL A 1 99 ? 8.574 -1.884 7.414 1.00 98.50 99 VAL A O 1
ATOM 747 N N . SER A 1 100 ? 8.929 -2.952 9.358 1.00 98.12 100 SER A N 1
ATOM 748 C CA . SER A 1 100 ? 10.390 -2.808 9.330 1.00 98.12 100 SER A CA 1
ATOM 749 C C . SER A 1 100 ? 11.011 -3.569 8.152 1.00 98.12 100 SER A C 1
ATOM 751 O O . SER A 1 100 ? 11.849 -3.026 7.429 1.00 98.12 100 SER A O 1
ATOM 753 N N . ALA A 1 101 ? 10.548 -4.795 7.891 1.00 98.50 101 ALA A N 1
ATOM 754 C CA . ALA A 1 101 ? 10.976 -5.599 6.749 1.00 98.50 101 ALA A CA 1
ATOM 755 C C . ALA A 1 101 ? 10.590 -4.952 5.408 1.00 98.50 101 ALA A C 1
ATOM 757 O O . ALA A 1 101 ? 11.413 -4.893 4.490 1.00 98.50 101 ALA A O 1
ATOM 758 N N . ALA A 1 102 ? 9.374 -4.405 5.303 1.00 98.19 102 ALA A N 1
ATOM 759 C CA . ALA A 1 102 ? 8.935 -3.647 4.138 1.00 98.19 102 ALA A CA 1
ATOM 760 C C . ALA A 1 102 ? 9.847 -2.439 3.907 1.00 98.19 102 ALA A C 1
ATOM 762 O O . ALA A 1 102 ? 10.319 -2.243 2.793 1.00 98.19 102 ALA A O 1
ATOM 763 N N . GLN A 1 103 ? 10.169 -1.661 4.944 1.00 96.75 103 GLN A N 1
ATOM 764 C CA . GLN A 1 103 ? 11.096 -0.535 4.803 1.00 96.75 103 GLN A CA 1
ATOM 765 C C . GLN A 1 103 ? 12.469 -0.971 4.286 1.00 96.75 103 GLN A C 1
ATOM 767 O O . GLN A 1 103 ? 12.959 -0.374 3.331 1.00 96.75 103 GLN A O 1
ATOM 772 N N . ALA A 1 104 ? 13.041 -2.047 4.829 1.00 97.25 104 ALA A N 1
ATOM 773 C CA . ALA A 1 104 ? 14.325 -2.575 4.369 1.00 97.25 104 ALA A CA 1
ATOM 774 C C . ALA A 1 104 ? 14.283 -3.081 2.911 1.00 97.25 104 ALA A C 1
ATOM 776 O O . ALA A 1 104 ? 15.284 -3.019 2.195 1.00 97.25 104 ALA A O 1
ATOM 777 N N . LEU A 1 105 ? 13.141 -3.599 2.444 1.00 97.50 105 LEU A N 1
ATOM 778 C CA . LEU A 1 105 ? 12.925 -3.929 1.030 1.00 97.50 105 LEU A CA 1
ATOM 779 C C . LEU A 1 105 ? 12.895 -2.665 0.163 1.00 97.50 105 LEU A C 1
ATOM 781 O O . LEU A 1 105 ? 13.591 -2.594 -0.847 1.00 97.50 105 LEU A O 1
ATOM 785 N N . LEU A 1 106 ? 12.132 -1.652 0.581 1.00 94.88 106 LEU A N 1
ATOM 786 C CA . LEU A 1 106 ? 11.991 -0.396 -0.158 1.00 94.88 106 LEU A CA 1
ATOM 787 C C . LEU A 1 106 ? 13.289 0.420 -0.194 1.00 94.88 106 LEU A C 1
ATOM 789 O O . LEU A 1 106 ? 13.558 1.103 -1.178 1.00 94.88 106 LEU A O 1
ATOM 793 N N . GLU A 1 107 ? 14.111 0.352 0.849 1.00 93.44 107 GLU A N 1
ATOM 794 C CA . GLU A 1 107 ? 15.413 1.021 0.894 1.00 93.44 107 GLU A CA 1
ATOM 795 C C . GLU A 1 107 ? 16.411 0.442 -0.109 1.00 93.44 107 GLU A C 1
ATOM 797 O O . GLU A 1 107 ? 17.199 1.202 -0.668 1.00 93.44 107 GLU A O 1
ATOM 802 N N . ARG A 1 108 ? 16.339 -0.869 -0.372 1.00 93.56 108 ARG A N 1
ATOM 803 C CA . ARG A 1 108 ? 17.184 -1.569 -1.353 1.00 93.56 108 ARG A CA 1
ATOM 804 C C . ARG A 1 108 ? 16.670 -1.466 -2.789 1.00 93.56 108 ARG A C 1
ATOM 806 O O . ARG A 1 108 ? 17.411 -1.779 -3.716 1.00 93.56 108 ARG A O 1
ATOM 813 N N . ALA A 1 109 ? 15.416 -1.065 -2.979 1.00 92.88 109 ALA A N 1
ATOM 814 C CA . ALA A 1 109 ? 14.821 -0.940 -4.301 1.00 92.88 109 ALA A CA 1
ATOM 815 C C . ALA A 1 109 ? 15.446 0.228 -5.095 1.00 92.88 109 ALA A C 1
ATOM 817 O O . ALA A 1 109 ? 15.723 1.284 -4.516 1.00 92.88 109 ALA A O 1
ATOM 818 N N . PRO A 1 110 ? 15.613 0.095 -6.426 1.00 91.69 110 PRO A N 1
ATOM 819 C CA . PRO A 1 110 ? 16.064 1.185 -7.287 1.00 91.69 110 PRO A CA 1
ATOM 820 C C . PRO A 1 110 ? 14.946 2.227 -7.434 1.00 91.69 110 PRO A C 1
ATOM 822 O O . PRO A 1 110 ? 14.120 2.170 -8.345 1.00 91.69 110 PRO A O 1
ATOM 825 N N . ARG A 1 111 ? 14.899 3.181 -6.501 1.00 93.50 111 ARG A N 1
ATOM 826 C CA . ARG A 1 111 ? 13.852 4.207 -6.395 1.00 93.50 111 ARG A CA 1
ATOM 827 C C . ARG A 1 111 ? 14.361 5.604 -6.728 1.00 93.50 111 ARG A C 1
ATOM 829 O O . ARG A 1 111 ? 15.481 5.963 -6.377 1.00 93.50 111 ARG A O 1
ATOM 836 N N . THR A 1 112 ? 13.516 6.415 -7.361 1.00 93.00 112 THR A N 1
ATOM 837 C CA . THR A 1 112 ? 13.833 7.825 -7.680 1.00 93.00 112 THR A CA 1
ATOM 838 C C . THR A 1 112 ? 13.609 8.763 -6.504 1.00 93.00 112 THR A C 1
ATOM 840 O O . THR A 1 112 ? 14.147 9.866 -6.476 1.00 93.00 112 THR A O 1
ATOM 843 N N . SER A 1 113 ? 12.790 8.356 -5.534 1.00 92.88 113 SER A N 1
ATOM 844 C CA . SER A 1 113 ? 12.436 9.179 -4.379 1.00 92.88 113 SER A CA 1
ATOM 845 C C . SER A 1 113 ? 11.967 8.328 -3.193 1.00 92.88 113 SER A C 1
ATOM 847 O O . SER A 1 113 ? 11.925 7.096 -3.246 1.00 92.88 113 SER A O 1
ATOM 849 N N . ALA A 1 114 ? 11.670 8.985 -2.070 1.00 93.94 114 ALA A N 1
ATOM 850 C CA . ALA A 1 114 ? 11.056 8.329 -0.923 1.00 93.94 114 ALA A CA 1
ATOM 851 C C . ALA A 1 114 ? 9.644 7.810 -1.242 1.00 93.94 114 ALA A C 1
ATOM 853 O O . ALA A 1 114 ? 8.968 8.402 -2.086 1.00 93.94 114 ALA A O 1
ATOM 854 N N . PRO A 1 115 ? 9.174 6.745 -0.559 1.00 95.50 115 PRO A N 1
ATOM 855 C CA . PRO A 1 115 ? 7.780 6.331 -0.644 1.00 95.50 115 PRO A CA 1
ATOM 856 C C . PRO A 1 115 ? 6.836 7.490 -0.324 1.00 95.50 115 PRO A C 1
ATOM 858 O O . PRO A 1 115 ? 7.126 8.319 0.542 1.00 95.50 115 PRO A O 1
ATOM 861 N N . ARG A 1 116 ? 5.692 7.529 -1.003 1.00 96.06 116 ARG A N 1
ATOM 862 C CA . ARG A 1 116 ? 4.654 8.551 -0.819 1.00 96.06 116 ARG A CA 1
ATOM 863 C C . ARG A 1 116 ? 3.314 7.886 -0.552 1.00 96.06 116 ARG A C 1
ATOM 865 O O . ARG A 1 116 ? 3.119 6.712 -0.854 1.00 96.06 116 ARG A O 1
ATOM 872 N N . ARG A 1 117 ? 2.364 8.636 0.002 1.00 97.31 117 ARG A N 1
ATOM 873 C CA . ARG A 1 117 ? 0.962 8.205 0.005 1.00 97.31 117 ARG A CA 1
ATOM 874 C C . ARG A 1 117 ? 0.434 8.229 -1.425 1.00 97.31 117 ARG A C 1
ATOM 876 O O . ARG A 1 117 ? 0.631 9.224 -2.116 1.00 97.31 117 ARG A O 1
ATOM 883 N N . LEU A 1 118 ? -0.269 7.175 -1.834 1.00 96.31 118 LEU A N 1
ATOM 884 C CA . LEU A 1 118 ? -0.899 7.131 -3.157 1.00 96.31 118 LEU A CA 1
ATOM 885 C C . LEU A 1 118 ? -2.020 8.177 -3.264 1.00 96.31 118 LEU A C 1
ATOM 887 O O . LEU A 1 118 ? -2.114 8.905 -4.246 1.00 96.31 118 LEU A O 1
ATOM 891 N N . PHE A 1 119 ? -2.838 8.291 -2.216 1.00 96.88 119 PHE A N 1
ATOM 892 C CA . PHE A 1 119 ? -3.915 9.274 -2.119 1.00 96.88 119 PHE A CA 1
ATOM 893 C C . PHE A 1 119 ? -3.459 10.446 -1.252 1.00 96.88 119 PHE A C 1
ATOM 895 O O . PHE A 1 119 ? -3.774 10.508 -0.066 1.00 96.88 119 PHE A O 1
ATOM 902 N N . ALA A 1 120 ? -2.642 11.332 -1.823 1.00 95.19 120 ALA A N 1
ATOM 903 C CA . ALA A 1 120 ? -2.068 12.483 -1.117 1.00 95.19 120 ALA A CA 1
ATOM 904 C C . ALA A 1 120 ? -2.786 13.817 -1.392 1.00 95.19 120 ALA A C 1
ATOM 906 O O . ALA A 1 120 ? -2.459 14.810 -0.750 1.00 95.19 120 ALA A O 1
ATOM 907 N N . ALA A 1 121 ? -3.744 13.847 -2.329 1.00 96.31 121 ALA A N 1
ATOM 908 C CA . ALA A 1 121 ? -4.515 15.054 -2.638 1.00 96.31 121 ALA A CA 1
ATOM 909 C C . ALA A 1 121 ? -5.362 15.521 -1.442 1.00 96.31 121 ALA A C 1
ATOM 911 O O . ALA A 1 121 ? -5.473 16.718 -1.197 1.00 96.31 121 ALA A O 1
ATOM 912 N N . ASP A 1 122 ? -5.892 14.568 -0.670 1.00 97.38 122 ASP A N 1
ATOM 913 C CA . ASP A 1 122 ? -6.694 14.829 0.519 1.00 97.38 122 ASP A CA 1
ATOM 914 C C . ASP A 1 122 ? -5.916 14.537 1.817 1.00 97.38 122 ASP A C 1
ATOM 916 O O . ASP A 1 122 ? -5.179 13.542 1.907 1.00 97.38 122 ASP A O 1
ATOM 920 N N . PRO A 1 123 ? -6.117 15.342 2.878 1.00 97.50 123 PRO A N 1
ATOM 921 C CA . PRO A 1 123 ? -5.594 15.048 4.207 1.00 97.50 123 PRO A CA 1
ATOM 922 C C . PRO A 1 123 ? -6.046 13.682 4.745 1.00 97.50 123 PRO A C 1
ATOM 924 O O . PRO A 1 123 ? -7.134 13.197 4.446 1.00 97.50 123 PRO A O 1
ATOM 927 N N . GLU A 1 124 ? -5.219 13.091 5.613 1.00 97.25 124 GLU A N 1
ATOM 928 C CA . GLU A 1 124 ? -5.474 11.789 6.264 1.00 97.25 124 GLU A CA 1
ATOM 929 C C . GLU A 1 124 ? -6.859 11.752 6.944 1.00 97.25 124 GLU A C 1
ATOM 931 O O . GLU A 1 124 ? -7.645 10.835 6.708 1.00 97.25 124 GLU A O 1
ATOM 936 N N . ALA A 1 125 ? -7.191 12.813 7.688 1.00 97.00 125 ALA A N 1
ATOM 937 C CA . ALA A 1 125 ? -8.465 12.965 8.389 1.00 97.00 125 ALA A CA 1
ATOM 938 C C . ALA A 1 125 ? -9.675 13.069 7.443 1.00 97.00 125 ALA A C 1
ATOM 940 O O . ALA A 1 125 ? -10.742 12.543 7.751 1.00 97.00 125 ALA A O 1
ATOM 941 N N . THR A 1 126 ? -9.520 13.704 6.275 1.00 98.31 126 THR A N 1
ATOM 942 C CA . THR A 1 126 ? -10.586 13.783 5.263 1.00 98.31 126 THR A CA 1
ATOM 943 C C . THR A 1 126 ? -10.899 12.397 4.706 1.00 98.31 126 THR A C 1
ATOM 945 O O . THR A 1 126 ? -12.064 12.020 4.598 1.00 98.31 126 THR A O 1
ATOM 948 N N . LEU A 1 127 ? -9.867 11.602 4.408 1.00 98.19 127 LEU A N 1
ATOM 949 C CA . LEU A 1 127 ? -10.040 10.227 3.935 1.00 98.19 127 LEU A CA 1
ATOM 950 C C . LEU A 1 127 ? -10.678 9.327 5.008 1.00 98.19 127 LEU A C 1
ATOM 952 O O . LEU A 1 127 ? -11.551 8.521 4.685 1.00 98.19 127 LEU A O 1
ATOM 956 N N . GLU A 1 128 ? -10.320 9.506 6.283 1.00 96.81 128 GLU A N 1
ATOM 957 C CA . GLU A 1 128 ? -10.941 8.790 7.411 1.00 96.81 128 GLU A CA 1
ATOM 958 C C . GLU A 1 128 ? -12.419 9.171 7.607 1.00 96.81 128 GLU A C 1
ATOM 960 O O . GLU A 1 128 ? -13.270 8.295 7.802 1.00 96.81 128 GLU A O 1
ATOM 965 N N . ALA A 1 129 ? -12.753 10.459 7.494 1.00 97.44 129 ALA A N 1
ATOM 966 C CA . ALA A 1 129 ? -14.134 10.938 7.550 1.00 97.44 129 ALA A CA 1
ATOM 967 C C . ALA A 1 129 ? -14.968 10.399 6.375 1.00 97.44 129 ALA A C 1
ATOM 969 O O . ALA A 1 129 ? -16.087 9.920 6.575 1.00 97.44 129 ALA A O 1
ATOM 970 N N . ASN A 1 130 ? -14.405 10.398 5.163 1.00 97.81 130 ASN A N 1
ATOM 971 C CA . ASN A 1 130 ? -15.049 9.844 3.972 1.00 97.81 130 ASN A CA 1
ATOM 972 C C . ASN A 1 130 ? -15.298 8.339 4.107 1.00 97.81 130 ASN A C 1
ATOM 974 O O . ASN A 1 130 ? -16.394 7.875 3.783 1.00 97.81 130 ASN A O 1
ATOM 978 N N . LYS A 1 131 ? -14.320 7.588 4.631 1.00 96.44 131 LYS A N 1
ATOM 979 C CA . LYS A 1 131 ? -14.479 6.161 4.935 1.00 96.44 131 LYS A CA 1
ATOM 980 C C . LYS A 1 131 ? -15.626 5.949 5.918 1.00 96.44 131 LYS A C 1
ATOM 982 O O . LYS A 1 131 ? -16.558 5.219 5.604 1.00 96.44 131 LYS A O 1
ATOM 987 N N . THR A 1 132 ? -15.602 6.648 7.051 1.00 95.56 132 THR A N 1
ATOM 988 C CA . THR A 1 132 ? -16.627 6.534 8.102 1.00 95.56 132 THR A CA 1
ATOM 989 C C . THR A 1 132 ? -18.024 6.846 7.559 1.00 95.56 132 THR A C 1
ATOM 991 O O . THR A 1 132 ? -18.963 6.077 7.759 1.00 95.56 132 THR A O 1
ATOM 994 N N . SER A 1 133 ? -18.163 7.944 6.810 1.00 96.69 133 SER A N 1
ATOM 995 C CA . SER A 1 133 ? -19.427 8.333 6.178 1.00 96.69 133 SER A CA 1
ATOM 996 C C . SER A 1 133 ? -19.901 7.298 5.152 1.00 96.69 133 SER A C 1
ATOM 998 O O . SER A 1 133 ? -21.081 6.944 5.115 1.00 96.69 133 SER A O 1
ATOM 1000 N N . GLY A 1 134 ? -18.992 6.778 4.327 1.00 96.38 134 GLY A N 1
ATOM 1001 C CA . GLY A 1 134 ? -19.308 5.757 3.335 1.00 96.38 134 GLY A CA 1
ATOM 1002 C C . GLY A 1 134 ? -19.717 4.419 3.956 1.00 96.38 134 GLY A C 1
ATOM 1003 O O . GLY A 1 134 ? -20.681 3.808 3.492 1.00 96.38 134 GLY A O 1
ATOM 1004 N N . GLU A 1 135 ? -19.046 3.985 5.023 1.00 95.94 135 GLU A N 1
ATOM 1005 C CA . GLU A 1 135 ? -19.383 2.765 5.770 1.00 95.94 135 GLU A CA 1
ATOM 1006 C C . GLU A 1 135 ? -20.760 2.896 6.433 1.00 95.94 135 GLU A C 1
ATOM 1008 O O . GLU A 1 135 ? -21.601 2.012 6.275 1.00 95.94 135 GLU A O 1
ATOM 1013 N N . ALA A 1 136 ? -21.043 4.038 7.068 1.00 94.88 136 ALA A N 1
ATOM 1014 C CA . ALA A 1 136 ? -22.342 4.309 7.685 1.00 94.88 136 ALA A CA 1
ATOM 1015 C C . ALA A 1 136 ? -23.500 4.307 6.671 1.00 94.88 136 ALA A C 1
ATOM 1017 O O . ALA A 1 136 ? -24.579 3.801 6.970 1.00 94.88 136 ALA A O 1
ATOM 1018 N N . ARG A 1 137 ? -23.288 4.849 5.462 1.00 95.50 137 ARG A N 1
ATOM 1019 C CA . ARG A 1 137 ? -24.323 4.879 4.411 1.00 95.50 137 ARG A CA 1
ATOM 1020 C C . ARG A 1 137 ? -24.519 3.539 3.709 1.00 95.50 137 ARG A C 1
ATOM 1022 O O . ARG A 1 137 ? -25.628 3.244 3.280 1.00 95.50 137 ARG A O 1
ATOM 1029 N N . SER A 1 138 ? -23.448 2.772 3.523 1.00 95.12 138 SER A N 1
ATOM 1030 C CA . SER A 1 138 ? -23.492 1.535 2.733 1.00 95.12 138 SER A CA 1
ATOM 1031 C C . SER A 1 138 ? -23.724 0.280 3.570 1.00 95.12 138 SER A C 1
ATOM 1033 O O . SER A 1 138 ? -24.102 -0.746 3.010 1.00 95.12 138 SER A O 1
ATOM 1035 N N . GLY A 1 139 ? -23.454 0.324 4.880 1.00 94.81 139 GLY A N 1
ATOM 1036 C CA . GLY A 1 139 ? -23.428 -0.863 5.740 1.00 94.81 139 GLY A CA 1
ATOM 1037 C C . GLY A 1 139 ? -22.299 -1.843 5.394 1.00 94.81 139 GLY A C 1
ATOM 1038 O O . GLY A 1 139 ? -22.283 -2.972 5.883 1.00 94.81 139 GLY A O 1
ATOM 1039 N N . ARG A 1 140 ? -21.353 -1.439 4.538 1.00 94.25 140 ARG A N 1
ATOM 1040 C CA . ARG A 1 140 ? -20.237 -2.261 4.065 1.00 94.25 140 ARG A CA 1
ATOM 1041 C C . ARG A 1 140 ? -18.932 -1.662 4.539 1.00 94.25 140 ARG A C 1
ATOM 1043 O O . ARG A 1 140 ? -18.776 -0.447 4.537 1.00 94.25 140 ARG A O 1
ATOM 1050 N N . GLN A 1 141 ? -17.979 -2.519 4.874 1.00 94.81 141 GLN A N 1
ATOM 1051 C CA . GLN A 1 141 ? -16.614 -2.096 5.137 1.00 94.81 141 GLN A CA 1
ATOM 1052 C C . GLN A 1 141 ? -16.012 -1.487 3.865 1.00 94.81 141 GLN A C 1
ATOM 1054 O O . GLN A 1 141 ? -16.095 -2.076 2.783 1.00 94.81 141 GLN A O 1
ATOM 1059 N N . LEU A 1 142 ? -15.373 -0.330 3.996 1.00 95.56 142 LEU A N 1
ATOM 1060 C CA . LEU A 1 142 ? -14.644 0.332 2.917 1.00 95.56 142 LEU A CA 1
ATOM 1061 C C . LEU A 1 142 ? -13.136 0.217 3.150 1.00 95.56 142 LEU A C 1
ATOM 1063 O O . LEU A 1 142 ? -12.678 -0.122 4.240 1.00 95.56 142 LEU A O 1
ATOM 1067 N N . ALA A 1 143 ? -12.349 0.459 2.104 1.00 95.81 143 ALA A N 1
ATOM 1068 C CA . ALA A 1 143 ? -10.896 0.463 2.224 1.00 95.81 143 ALA A CA 1
ATOM 1069 C C . ALA A 1 143 ? -10.404 1.744 2.919 1.00 95.81 143 ALA A C 1
ATOM 1071 O O . ALA A 1 143 ? -10.852 2.837 2.566 1.00 95.81 143 ALA A O 1
ATOM 1072 N N . ASP A 1 144 ? -9.456 1.630 3.854 1.00 96.94 144 ASP A N 1
ATOM 1073 C CA . ASP A 1 144 ? -8.685 2.788 4.324 1.00 96.94 144 ASP A CA 1
ATOM 1074 C C . ASP A 1 144 ? -7.670 3.206 3.250 1.00 96.94 144 ASP A C 1
ATOM 1076 O O . ASP A 1 144 ? -6.644 2.559 3.026 1.00 96.94 144 ASP A O 1
ATOM 1080 N N . LEU A 1 145 ? -7.967 4.315 2.567 1.00 97.81 145 LEU A N 1
ATOM 1081 C CA . LEU A 1 145 ? -7.111 4.868 1.518 1.00 97.81 145 LEU A CA 1
ATOM 1082 C C . LEU A 1 145 ? -5.760 5.368 2.058 1.00 97.81 145 LEU A C 1
ATOM 1084 O O . LEU A 1 145 ? -4.798 5.455 1.295 1.00 97.81 145 LEU A O 1
ATOM 1088 N N . ASN A 1 146 ? -5.633 5.608 3.367 1.00 98.25 146 ASN A N 1
ATOM 1089 C CA . ASN A 1 146 ? -4.356 5.971 3.986 1.00 98.25 146 ASN A CA 1
ATOM 1090 C C . ASN A 1 146 ? -3.370 4.796 4.089 1.00 98.25 146 ASN A C 1
ATOM 1092 O O . ASN A 1 146 ? -2.209 5.011 4.438 1.00 98.25 146 ASN A O 1
ATOM 1096 N N . LEU A 1 147 ? -3.805 3.567 3.788 1.00 98.31 147 LEU A N 1
ATOM 1097 C CA . LEU A 1 147 ? -2.954 2.372 3.778 1.00 98.31 147 LEU A CA 1
ATOM 1098 C C . LEU A 1 147 ? -2.276 2.114 2.429 1.00 98.31 147 LEU A C 1
ATOM 1100 O O . LEU A 1 147 ? -1.552 1.126 2.309 1.00 98.31 147 LEU A O 1
AT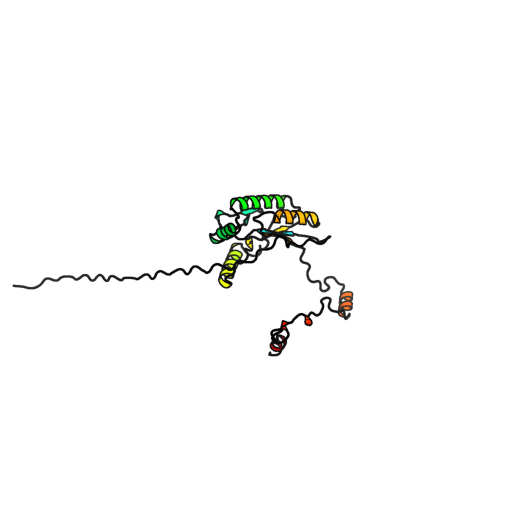OM 1104 N N . TYR A 1 148 ? -2.519 2.964 1.426 1.00 98.00 148 TYR A N 1
ATOM 1105 C CA . TYR A 1 148 ? -1.925 2.850 0.097 1.00 98.00 148 TYR A CA 1
ATOM 1106 C C . TYR A 1 148 ? -0.708 3.762 -0.041 1.00 98.00 148 TYR A C 1
ATOM 1108 O O . TYR A 1 148 ? -0.797 4.991 0.061 1.00 98.00 148 TYR A O 1
ATOM 1116 N N . PHE A 1 149 ? 0.422 3.145 -0.360 1.00 98.00 149 PHE A N 1
ATOM 1117 C CA . PHE A 1 149 ? 1.695 3.810 -0.578 1.00 98.00 149 PHE A CA 1
ATOM 1118 C C . PHE A 1 149 ? 2.183 3.530 -1.991 1.00 98.00 149 PHE A C 1
ATOM 1120 O O . PHE A 1 149 ? 2.028 2.422 -2.499 1.00 98.00 149 PHE A O 1
ATOM 1127 N N . GLU A 1 150 ? 2.787 4.527 -2.620 1.00 95.75 150 GLU A N 1
ATOM 1128 C CA . GLU A 1 150 ? 3.493 4.365 -3.883 1.00 95.75 150 GLU A CA 1
ATOM 1129 C C . GLU A 1 150 ? 5.001 4.507 -3.679 1.00 95.75 150 GLU A C 1
ATOM 1131 O O . GLU A 1 150 ? 5.478 5.297 -2.858 1.00 95.75 150 GLU A O 1
ATOM 1136 N N . VAL A 1 151 ? 5.747 3.726 -4.450 1.00 95.50 151 VAL A N 1
ATOM 1137 C CA . VAL A 1 151 ? 7.206 3.689 -4.460 1.00 95.50 151 VAL A CA 1
ATOM 1138 C C . VAL A 1 151 ? 7.653 3.971 -5.891 1.00 95.50 151 VAL A C 1
ATOM 1140 O O . VAL A 1 151 ? 7.577 3.075 -6.737 1.00 95.50 151 VAL A O 1
ATOM 1143 N N . PRO A 1 152 ? 8.072 5.213 -6.185 1.00 94.19 152 PRO A N 1
ATOM 1144 C CA . PRO A 1 152 ? 8.558 5.586 -7.508 1.00 94.19 152 PRO A CA 1
ATOM 1145 C C . PRO A 1 152 ? 9.873 4.872 -7.827 1.00 94.19 152 PRO A C 1
ATOM 1147 O O . PRO A 1 152 ? 10.845 4.993 -7.076 1.00 94.19 152 PRO A O 1
ATOM 1150 N N . LEU A 1 153 ? 9.913 4.143 -8.937 1.00 93.19 153 LEU A N 1
ATOM 1151 C CA . LEU A 1 153 ? 11.086 3.397 -9.387 1.00 93.19 153 LEU A CA 1
ATOM 1152 C C . LEU A 1 153 ? 11.948 4.226 -10.342 1.00 93.19 153 LEU A C 1
ATOM 1154 O O . LEU A 1 153 ? 11.482 5.189 -10.953 1.00 93.19 153 LEU A O 1
ATOM 1158 N N . VAL A 1 154 ? 13.219 3.848 -10.473 1.00 92.31 154 VAL A N 1
ATOM 1159 C CA . VAL A 1 154 ? 14.106 4.373 -11.519 1.00 92.31 154 VAL A CA 1
ATOM 1160 C C . VAL A 1 154 ? 13.590 3.913 -12.887 1.00 92.31 154 VAL A C 1
ATOM 1162 O O . VAL A 1 154 ? 13.369 2.711 -13.069 1.00 92.31 154 VAL A O 1
ATOM 1165 N N . PRO A 1 155 ? 13.397 4.827 -13.860 1.00 85.56 155 PRO A N 1
ATOM 1166 C CA . PRO A 1 155 ? 13.029 4.443 -15.217 1.00 85.56 155 PRO A CA 1
ATOM 1167 C C . PRO A 1 155 ? 14.002 3.401 -15.780 1.00 85.56 155 PRO A C 1
ATOM 1169 O O . PRO A 1 155 ? 15.215 3.579 -15.711 1.00 85.56 155 PRO A O 1
ATOM 1172 N N . GLY A 1 156 ? 13.466 2.310 -16.327 1.00 81.31 156 GLY A N 1
ATOM 1173 C CA . GLY A 1 156 ? 14.269 1.195 -16.842 1.00 81.31 156 GLY A CA 1
ATOM 1174 C C . GLY A 1 156 ? 14.620 0.112 -15.815 1.00 81.31 156 GLY A C 1
ATOM 1175 O O . GLY A 1 156 ? 15.338 -0.817 -16.172 1.00 81.31 156 GLY A O 1
ATOM 1176 N N . THR A 1 157 ? 14.102 0.182 -14.580 1.00 88.19 157 THR A N 1
ATOM 1177 C CA . THR A 1 157 ? 14.137 -0.961 -13.643 1.00 88.19 157 THR A CA 1
ATOM 1178 C C . THR A 1 157 ? 13.549 -2.201 -14.325 1.00 88.19 157 THR A C 1
ATOM 1180 O O . THR A 1 157 ? 12.476 -2.116 -14.930 1.00 88.19 157 THR A O 1
ATOM 1183 N N . SER A 1 158 ? 14.248 -3.339 -14.263 1.00 86.50 158 SER A N 1
ATOM 1184 C CA . SER A 1 158 ? 13.852 -4.524 -15.030 1.00 86.50 158 SER A CA 1
ATOM 1185 C C . SER A 1 158 ? 12.570 -5.159 -14.483 1.00 86.50 158 SER A C 1
ATOM 1187 O O . SER A 1 158 ? 12.301 -5.120 -13.281 1.00 86.50 158 SER A O 1
ATOM 1189 N N . ALA A 1 159 ? 11.782 -5.796 -15.356 1.00 85.00 159 ALA A N 1
ATOM 1190 C CA . ALA A 1 159 ? 10.565 -6.502 -14.948 1.00 85.00 159 ALA A CA 1
ATOM 1191 C C . ALA A 1 159 ? 10.847 -7.595 -13.899 1.00 85.00 159 ALA A C 1
ATOM 1193 O O . ALA A 1 159 ? 10.031 -7.811 -13.004 1.00 85.00 159 ALA A O 1
ATOM 1194 N N . GLU A 1 160 ? 12.016 -8.238 -13.965 1.00 86.62 160 GLU A N 1
ATOM 1195 C CA . GLU A 1 160 ? 12.474 -9.223 -12.981 1.00 86.62 160 GLU A CA 1
ATOM 1196 C C . GLU A 1 160 ? 12.693 -8.589 -11.601 1.00 86.62 160 GLU A C 1
ATOM 1198 O O . GLU A 1 160 ? 12.102 -9.046 -10.625 1.00 86.62 160 GLU A O 1
ATOM 1203 N N . GLN A 1 161 ? 13.439 -7.480 -11.526 1.00 89.31 161 GLN A N 1
ATOM 1204 C CA . GLN A 1 161 ? 13.677 -6.752 -10.271 1.00 89.31 161 GLN A CA 1
ATOM 1205 C C . GLN A 1 161 ? 12.370 -6.260 -9.642 1.00 89.31 161 GLN A C 1
ATOM 1207 O O . GLN A 1 161 ? 12.182 -6.326 -8.426 1.00 89.31 161 GLN A O 1
ATOM 1212 N N . VAL A 1 162 ? 11.444 -5.774 -10.473 1.00 91.31 162 VAL A N 1
ATOM 1213 C CA . VAL A 1 162 ? 10.116 -5.357 -10.014 1.00 91.31 162 VAL A CA 1
ATOM 1214 C C . VAL A 1 162 ? 9.319 -6.548 -9.488 1.00 91.31 162 VAL A C 1
ATOM 1216 O O . VAL A 1 162 ? 8.695 -6.444 -8.433 1.00 91.31 162 VAL A O 1
ATOM 1219 N N . THR A 1 163 ? 9.343 -7.674 -10.199 1.00 89.88 163 THR A N 1
ATOM 1220 C CA . THR A 1 163 ? 8.625 -8.893 -9.806 1.00 89.88 163 THR A CA 1
ATOM 1221 C C . THR A 1 163 ? 9.158 -9.442 -8.487 1.00 89.88 163 THR A C 1
ATOM 1223 O O . THR A 1 163 ? 8.363 -9.766 -7.606 1.00 89.88 163 THR A O 1
ATOM 1226 N N . GLU A 1 164 ? 10.479 -9.479 -8.306 1.00 92.06 164 GLU A N 1
ATOM 1227 C CA . GLU A 1 164 ? 11.115 -9.902 -7.056 1.00 92.06 164 GLU A CA 1
ATOM 1228 C C . GLU A 1 164 ? 10.713 -8.993 -5.887 1.00 92.06 164 GLU A C 1
ATOM 1230 O O . GLU A 1 164 ? 10.291 -9.480 -4.836 1.00 92.06 164 GLU A O 1
ATOM 1235 N N . LEU A 1 165 ? 10.759 -7.670 -6.082 1.00 94.62 165 LEU A N 1
ATOM 1236 C CA . LEU A 1 165 ? 10.340 -6.705 -5.064 1.00 94.62 165 LEU A CA 1
ATOM 1237 C C . LEU A 1 165 ? 8.864 -6.884 -4.685 1.00 94.62 165 LEU A C 1
ATOM 1239 O O . LEU A 1 165 ? 8.525 -6.925 -3.500 1.00 94.62 165 LEU A O 1
ATOM 1243 N N . VAL A 1 166 ? 7.980 -7.003 -5.678 1.00 94.56 166 VAL A N 1
ATOM 1244 C CA . VAL A 1 166 ? 6.542 -7.213 -5.465 1.00 94.56 166 VAL A CA 1
ATOM 1245 C C . VAL A 1 166 ? 6.284 -8.534 -4.740 1.00 94.56 166 VAL A C 1
ATOM 1247 O O . VAL A 1 166 ? 5.484 -8.562 -3.802 1.00 94.56 166 VAL A O 1
ATOM 1250 N N . ALA A 1 167 ? 6.969 -9.614 -5.121 1.00 94.56 167 ALA A N 1
ATOM 1251 C CA . ALA A 1 167 ? 6.852 -10.912 -4.464 1.00 94.56 167 ALA A CA 1
ATOM 1252 C C . ALA A 1 167 ? 7.313 -10.846 -3.000 1.00 94.56 167 ALA A C 1
ATOM 1254 O O . ALA A 1 167 ? 6.596 -11.305 -2.110 1.00 94.56 167 ALA A O 1
ATOM 1255 N N . ALA A 1 168 ? 8.457 -10.209 -2.736 1.00 96.88 168 ALA A N 1
ATOM 1256 C CA . ALA A 1 168 ? 8.987 -10.047 -1.387 1.00 96.88 168 ALA A CA 1
ATOM 1257 C C . ALA A 1 168 ? 8.065 -9.204 -0.491 1.00 96.88 168 ALA A C 1
ATOM 1259 O O . ALA A 1 168 ? 7.857 -9.546 0.671 1.00 96.88 168 ALA A O 1
ATOM 1260 N N . LEU A 1 169 ? 7.459 -8.139 -1.026 1.00 97.38 169 LEU A N 1
ATOM 1261 C CA . LEU A 1 169 ? 6.466 -7.339 -0.301 1.00 97.38 169 LEU A CA 1
ATOM 1262 C C . LEU A 1 169 ? 5.178 -8.131 -0.040 1.00 97.38 169 LEU A C 1
ATOM 1264 O O . LEU A 1 169 ? 4.648 -8.093 1.068 1.00 97.38 169 LEU A O 1
ATOM 1268 N N . ASN A 1 170 ? 4.682 -8.879 -1.030 1.00 97.06 170 ASN A N 1
ATOM 1269 C CA . ASN A 1 170 ? 3.486 -9.713 -0.881 1.00 97.06 170 ASN A CA 1
ATOM 1270 C C . ASN A 1 170 ? 3.679 -10.882 0.097 1.00 97.06 170 ASN A C 1
ATOM 1272 O O . ASN A 1 170 ? 2.691 -11.356 0.664 1.00 97.06 170 ASN A O 1
ATOM 1276 N N . ALA A 1 171 ? 4.917 -11.323 0.327 1.00 96.75 171 ALA A N 1
ATOM 1277 C CA . ALA A 1 171 ? 5.243 -12.358 1.307 1.00 96.75 171 ALA A CA 1
ATOM 1278 C C . ALA A 1 171 ? 5.101 -11.892 2.770 1.00 96.75 171 ALA A C 1
ATOM 1280 O O . ALA A 1 171 ? 5.053 -12.732 3.665 1.00 96.75 171 ALA A O 1
ATOM 1281 N N . LEU A 1 172 ? 5.011 -10.582 3.028 1.00 97.94 172 LEU A N 1
ATOM 1282 C CA . LEU A 1 172 ? 4.768 -10.041 4.367 1.00 97.94 172 LEU A CA 1
ATOM 1283 C C . LEU A 1 172 ? 3.289 -10.203 4.745 1.00 97.94 172 LEU A C 1
ATOM 1285 O O . LEU A 1 172 ? 2.398 -9.850 3.963 1.00 97.94 172 LEU A O 1
ATOM 1289 N N . ASP A 1 173 ? 3.010 -10.700 5.952 1.00 97.06 173 ASP A N 1
ATOM 1290 C CA . ASP A 1 173 ? 1.637 -11.019 6.375 1.00 97.06 173 ASP A CA 1
ATOM 1291 C C . ASP A 1 173 ? 0.781 -9.759 6.533 1.00 97.06 173 ASP A C 1
ATOM 1293 O O . ASP A 1 173 ? -0.419 -9.781 6.272 1.00 97.06 173 ASP A O 1
ATOM 1297 N N . SER A 1 174 ? 1.397 -8.649 6.935 1.00 97.69 174 SER A N 1
ATOM 1298 C CA . SER A 1 174 ? 0.722 -7.367 7.168 1.00 97.69 174 SER A CA 1
ATOM 1299 C C . SER A 1 174 ? 0.448 -6.570 5.889 1.00 97.69 174 SER A C 1
ATOM 1301 O O . SER A 1 174 ? -0.382 -5.654 5.897 1.00 97.69 174 SER A O 1
ATOM 1303 N N . VAL A 1 175 ? 1.123 -6.907 4.786 1.00 97.81 175 VAL A N 1
ATOM 1304 C CA . VAL A 1 175 ? 0.839 -6.353 3.456 1.00 97.81 175 VAL A CA 1
ATOM 1305 C C . VAL A 1 175 ? -0.384 -7.069 2.906 1.00 97.81 175 VAL A C 1
ATOM 1307 O O . VAL A 1 175 ? -0.422 -8.288 2.880 1.00 97.81 175 VAL A O 1
ATOM 1310 N N . GLU A 1 176 ? -1.389 -6.336 2.443 1.00 96.25 176 GLU A N 1
ATOM 1311 C CA . GLU A 1 176 ? -2.548 -6.923 1.771 1.00 96.25 176 GLU A CA 1
ATOM 1312 C C . GLU A 1 176 ? -2.243 -7.256 0.318 1.00 96.25 176 GLU A C 1
ATOM 1314 O O . GLU A 1 176 ? -2.577 -8.335 -0.159 1.00 96.25 176 GLU A O 1
ATOM 1319 N N . THR A 1 177 ? -1.631 -6.310 -0.387 1.00 96.19 177 THR A N 1
ATOM 1320 C CA . THR A 1 177 ? -1.228 -6.479 -1.778 1.00 96.19 177 THR A CA 1
ATOM 1321 C C . THR A 1 177 ? -0.141 -5.473 -2.122 1.00 96.19 177 THR A C 1
ATOM 1323 O O . THR A 1 177 ? -0.191 -4.313 -1.708 1.00 96.19 177 THR A O 1
ATOM 1326 N N . ALA A 1 178 ? 0.839 -5.924 -2.886 1.00 95.69 178 ALA A N 1
ATOM 1327 C CA . ALA A 1 178 ? 1.769 -5.103 -3.626 1.00 95.69 178 ALA A CA 1
ATOM 1328 C C . ALA A 1 178 ? 1.627 -5.432 -5.111 1.00 95.69 178 ALA A C 1
ATOM 1330 O O . ALA A 1 178 ? 1.445 -6.596 -5.476 1.00 95.69 178 ALA A O 1
ATOM 1331 N N . TYR A 1 179 ? 1.710 -4.419 -5.965 1.00 93.25 179 TYR A N 1
ATOM 1332 C CA . TYR A 1 179 ? 1.668 -4.606 -7.409 1.00 93.25 179 TYR A CA 1
ATOM 1333 C C . TYR A 1 179 ? 2.465 -3.525 -8.131 1.00 93.25 179 TYR A C 1
ATOM 1335 O O . TYR A 1 179 ? 2.583 -2.387 -7.674 1.00 93.25 179 TYR A O 1
ATOM 1343 N N . ALA A 1 180 ? 3.007 -3.895 -9.283 1.00 91.50 180 ALA A N 1
ATOM 1344 C CA . ALA A 1 180 ? 3.597 -2.963 -10.225 1.00 91.50 180 ALA A CA 1
ATOM 1345 C C . ALA A 1 180 ? 2.482 -2.241 -10.978 1.00 91.50 180 ALA A C 1
ATOM 1347 O O . ALA A 1 180 ? 1.610 -2.887 -11.560 1.00 91.50 180 ALA A O 1
ATOM 1348 N N . GLN A 1 181 ? 2.502 -0.912 -10.966 1.00 86.38 181 GLN A N 1
ATOM 1349 C CA . GLN A 1 181 ? 1.560 -0.137 -11.757 1.00 86.38 181 GLN A CA 1
ATOM 1350 C C . GLN A 1 181 ? 2.258 0.333 -13.037 1.00 86.38 181 GLN A C 1
ATOM 1352 O O . GLN A 1 181 ? 3.230 1.092 -12.943 1.00 86.38 181 GLN A O 1
ATOM 1357 N N . PRO A 1 182 ? 1.791 -0.102 -14.222 1.00 72.75 182 PRO A N 1
ATOM 1358 C CA . PRO A 1 182 ? 2.300 0.428 -15.477 1.00 72.75 182 PRO A CA 1
ATOM 1359 C C . PRO A 1 182 ? 1.959 1.924 -15.597 1.00 72.75 182 PRO A C 1
ATOM 1361 O O . PRO A 1 182 ? 1.008 2.391 -14.951 1.00 72.75 182 PRO A O 1
ATOM 1364 N N . PRO A 1 183 ? 2.725 2.687 -16.396 1.00 70.31 183 PRO A N 1
ATOM 1365 C CA . PRO A 1 183 ? 2.389 4.069 -16.700 1.00 70.31 183 PRO A CA 1
ATOM 1366 C C . PRO A 1 183 ? 0.969 4.146 -17.261 1.00 70.31 183 PRO A C 1
ATOM 1368 O O . PRO A 1 183 ? 0.525 3.276 -18.011 1.00 70.31 183 PRO A O 1
ATOM 1371 N N . ALA A 1 184 ? 0.243 5.194 -16.878 1.00 71.00 184 ALA A N 1
ATOM 1372 C CA . ALA A 1 184 ? -1.047 5.470 -17.482 1.00 71.00 184 ALA A CA 1
ATOM 1373 C C . ALA A 1 184 ? -0.807 5.948 -18.917 1.00 71.00 184 ALA A C 1
ATOM 1375 O O . ALA A 1 184 ? -0.349 7.070 -19.128 1.00 71.00 184 ALA A O 1
ATOM 1376 N N . GLU A 1 185 ? -1.106 5.103 -19.898 1.00 63.25 185 GLU A N 1
ATOM 1377 C CA . GLU A 1 185 ? -1.120 5.519 -21.295 1.00 63.25 185 GLU A CA 1
ATOM 1378 C C . GLU A 1 185 ? -2.507 6.090 -21.615 1.00 63.25 185 GLU A C 1
ATOM 1380 O O . GLU A 1 185 ? -3.511 5.382 -21.479 1.00 63.25 185 GLU A O 1
ATOM 1385 N N . PRO A 1 186 ? -2.615 7.381 -21.982 1.00 63.66 186 PRO A N 1
ATOM 1386 C CA . PRO A 1 186 ? -3.886 7.928 -22.421 1.00 63.66 186 PRO A CA 1
ATOM 1387 C C . PRO A 1 186 ? -4.355 7.171 -23.663 1.00 63.66 186 PRO A C 1
ATOM 1389 O O . PRO A 1 186 ? -3.549 6.816 -24.523 1.00 63.66 186 PRO A O 1
ATOM 1392 N N . ALA A 1 187 ? -5.669 6.973 -23.786 1.00 62.16 187 ALA A N 1
ATOM 1393 C CA . ALA A 1 187 ? -6.251 6.483 -25.026 1.00 62.16 187 ALA A CA 1
ATOM 1394 C C . ALA A 1 187 ? -5.835 7.432 -26.161 1.00 62.16 187 ALA A C 1
ATOM 1396 O O . ALA A 1 187 ? -6.243 8.596 -26.206 1.00 62.16 187 ALA A O 1
ATOM 1397 N N . MET A 1 188 ? -4.957 6.960 -27.044 1.00 56.09 188 MET A N 1
ATOM 1398 C CA . MET A 1 188 ? -4.448 7.781 -28.129 1.00 56.09 188 MET A CA 1
ATOM 1399 C C . MET A 1 188 ? -5.511 7.904 -29.215 1.00 56.09 188 MET A C 1
ATOM 1401 O O . MET A 1 188 ? -5.791 6.952 -29.937 1.00 56.09 188 MET A O 1
ATOM 1405 N N . VAL A 1 189 ? -6.038 9.114 -29.388 1.00 51.25 189 VAL A N 1
ATOM 1406 C CA . VAL A 1 189 ? -6.668 9.540 -30.640 1.00 51.25 189 VAL A CA 1
ATOM 1407 C C . VAL A 1 189 ? -5.721 10.552 -31.289 1.00 51.25 189 VAL A C 1
ATOM 1409 O O . VAL A 1 189 ? -5.784 11.745 -31.018 1.00 51.25 189 VAL A O 1
ATOM 1412 N N . GLY A 1 190 ? -4.750 10.070 -32.072 1.00 56.03 190 GLY A N 1
ATOM 1413 C CA . GLY A 1 190 ? -3.946 10.900 -32.987 1.00 56.03 190 GLY A CA 1
ATOM 1414 C C . GLY A 1 190 ? -3.104 12.044 -32.389 1.00 56.03 190 GLY A C 1
ATOM 1415 O O . GLY A 1 190 ? -2.793 12.996 -33.111 1.00 56.03 190 GLY A O 1
ATOM 1416 N N . PHE A 1 191 ? -2.718 12.004 -31.108 1.00 45.97 191 PHE A N 1
ATOM 1417 C CA . PHE A 1 191 ? -1.839 13.030 -30.530 1.00 45.97 191 PHE A CA 1
ATOM 1418 C C . PHE A 1 191 ? -0.430 12.953 -31.139 1.00 45.97 191 PHE A C 1
ATOM 1420 O O . PHE A 1 191 ? 0.228 11.920 -31.073 1.00 45.97 191 PHE A O 1
ATOM 1427 N N . GLY A 1 192 ? 0.022 14.055 -31.748 1.00 54.62 192 GLY A N 1
ATOM 1428 C CA . GLY A 1 192 ? 1.335 14.160 -32.401 1.00 54.62 192 GLY A CA 1
ATOM 1429 C C . GLY A 1 192 ? 1.352 13.816 -33.894 1.00 54.62 192 GLY A C 1
ATOM 1430 O O . GLY A 1 192 ? 2.387 13.977 -34.534 1.00 54.62 192 GLY A O 1
ATOM 1431 N N . MET A 1 193 ? 0.222 13.403 -34.480 1.00 61.19 193 MET A N 1
ATOM 1432 C CA . MET A 1 193 ? 0.134 13.242 -35.931 1.00 61.19 193 MET A CA 1
ATOM 1433 C C . MET A 1 193 ? 0.143 14.601 -36.627 1.00 61.19 193 MET A C 1
ATOM 1435 O O . MET A 1 193 ? -0.614 15.510 -36.259 1.00 61.19 193 MET A O 1
ATOM 1439 N N . ASP A 1 194 ? 0.970 14.703 -37.665 1.00 79.12 194 ASP A N 1
ATOM 1440 C CA . ASP A 1 194 ? 0.961 15.817 -38.605 1.00 79.12 194 ASP A CA 1
ATOM 1441 C C . ASP A 1 194 ? -0.470 16.108 -39.095 1.00 79.12 194 ASP A C 1
ATOM 1443 O O . ASP A 1 194 ? -1.294 15.198 -39.239 1.00 79.12 194 ASP A O 1
ATOM 1447 N N . ALA A 1 195 ? -0.789 17.386 -39.308 1.00 72.50 195 ALA A N 1
ATOM 1448 C CA . ALA A 1 195 ? -2.137 17.815 -39.669 1.00 72.50 195 ALA A CA 1
ATOM 1449 C C . ALA A 1 195 ? -2.619 17.188 -40.991 1.00 72.50 195 ALA A C 1
ATOM 1451 O O . ALA A 1 195 ? -3.802 16.851 -41.110 1.00 72.50 195 ALA A O 1
ATOM 1452 N N . ALA A 1 196 ? -1.718 16.962 -41.951 1.00 74.62 196 ALA A N 1
ATOM 1453 C CA . ALA A 1 196 ? -2.047 16.296 -43.205 1.00 74.62 196 ALA A CA 1
ATOM 1454 C C . ALA A 1 196 ? -2.331 14.805 -42.984 1.00 74.62 196 ALA A C 1
ATOM 1456 O O . ALA A 1 196 ? -3.308 14.282 -43.517 1.00 74.62 196 ALA A O 1
ATOM 1457 N N . LEU A 1 197 ? -1.552 14.131 -42.132 1.00 69.44 197 LEU A N 1
ATOM 1458 C CA . LEU A 1 197 ? -1.784 12.722 -41.801 1.00 69.44 197 LEU A CA 1
ATOM 1459 C C . LEU A 1 197 ? -3.080 12.530 -40.997 1.00 69.44 197 LEU A C 1
ATOM 1461 O O . LEU A 1 197 ? -3.820 11.581 -41.239 1.00 69.44 197 LEU A O 1
ATOM 1465 N N . ARG A 1 198 ? -3.404 13.462 -40.090 1.00 68.88 198 ARG A N 1
ATOM 1466 C CA . ARG A 1 198 ? -4.704 13.507 -39.395 1.00 68.88 198 ARG A CA 1
ATOM 1467 C C . ARG A 1 198 ? -5.863 13.681 -40.365 1.00 68.88 198 ARG A C 1
ATOM 1469 O O . ARG A 1 198 ? -6.863 12.990 -40.226 1.00 68.88 198 ARG A O 1
ATOM 1476 N N . THR A 1 199 ? -5.716 14.566 -41.346 1.00 69.62 199 THR A N 1
ATOM 1477 C CA . THR A 1 199 ? -6.741 14.797 -42.374 1.00 69.62 199 THR A CA 1
ATOM 1478 C C . THR A 1 199 ? -6.925 13.563 -43.257 1.00 69.62 199 THR A C 1
ATOM 1480 O O . THR A 1 199 ? -8.056 13.179 -43.531 1.00 69.62 199 THR A O 1
ATOM 1483 N N . LEU A 1 200 ? -5.835 12.889 -43.639 1.00 70.19 200 LEU A N 1
ATOM 1484 C CA . LEU A 1 200 ? -5.886 11.643 -44.409 1.00 70.19 200 LEU A CA 1
ATOM 1485 C C . LEU A 1 200 ? -6.523 10.489 -43.626 1.00 70.19 200 LEU A C 1
ATOM 1487 O O . LEU A 1 200 ? -7.343 9.777 -44.193 1.00 70.19 200 LEU A O 1
ATOM 1491 N N . LEU A 1 201 ? -6.197 10.314 -42.339 1.00 66.19 201 LEU A N 1
ATOM 1492 C CA . LEU A 1 201 ? -6.829 9.281 -41.506 1.00 66.19 201 LEU A CA 1
ATOM 1493 C C . LEU A 1 201 ? -8.291 9.598 -41.174 1.00 66.19 201 LEU A C 1
ATOM 1495 O O . LEU A 1 201 ? -9.088 8.676 -41.096 1.00 66.19 201 LEU A O 1
ATOM 1499 N N . ALA A 1 202 ? -8.653 10.870 -40.993 1.00 66.00 202 ALA A N 1
ATOM 1500 C CA . ALA A 1 202 ? -10.043 11.277 -40.781 1.00 66.00 202 ALA A CA 1
ATOM 1501 C C . ALA A 1 202 ? -10.897 11.137 -42.053 1.00 66.00 202 ALA A C 1
ATOM 1503 O O . ALA A 1 202 ? -12.100 10.918 -41.962 1.00 66.00 202 ALA A O 1
ATOM 1504 N N . ALA A 1 203 ? -10.278 11.271 -43.230 1.00 66.62 203 ALA A N 1
ATOM 1505 C CA . ALA A 1 203 ? -10.911 11.012 -44.521 1.00 66.62 203 ALA A CA 1
ATOM 1506 C C . ALA A 1 203 ? -10.922 9.518 -44.894 1.00 66.62 203 ALA A C 1
ATOM 1508 O O . ALA A 1 203 ? -11.638 9.125 -45.814 1.00 66.62 203 ALA A O 1
ATOM 1509 N N . ALA A 1 204 ? -10.128 8.692 -44.210 1.00 65.06 204 ALA A N 1
ATOM 1510 C CA . ALA A 1 204 ? -10.151 7.252 -44.376 1.00 65.06 204 ALA A CA 1
ATOM 1511 C C . ALA A 1 204 ? -11.303 6.668 -43.550 1.00 65.06 204 ALA A C 1
ATOM 1513 O O . ALA A 1 204 ? -11.380 6.877 -42.341 1.00 65.06 204 ALA A O 1
ATOM 1514 N N . ASP A 1 205 ? -12.176 5.899 -44.201 1.00 59.66 205 ASP A N 1
ATOM 1515 C CA . ASP A 1 205 ? -13.178 5.060 -43.537 1.00 59.66 205 ASP A CA 1
ATOM 1516 C C . ASP A 1 205 ? -12.472 3.857 -42.891 1.00 59.66 205 ASP A C 1
ATOM 1518 O O . ASP A 1 205 ? -12.486 2.727 -43.385 1.00 59.66 205 ASP A O 1
ATOM 1522 N N . LEU A 1 206 ? -11.707 4.148 -41.838 1.00 59.66 206 LEU A N 1
ATOM 1523 C CA . LEU A 1 206 ? -11.055 3.141 -41.024 1.00 59.66 206 LEU A CA 1
ATOM 1524 C C . LEU A 1 206 ? -12.125 2.529 -40.119 1.00 59.66 206 LEU A C 1
ATOM 1526 O O . LEU A 1 206 ? -12.775 3.273 -39.377 1.00 59.66 206 LEU A O 1
ATOM 1530 N N . PRO A 1 207 ? -12.302 1.195 -40.124 1.00 58.56 207 PRO A N 1
ATOM 1531 C CA . PRO A 1 207 ? -13.195 0.564 -39.168 1.00 58.56 207 PRO A CA 1
ATOM 1532 C C . PRO A 1 207 ? -12.767 0.987 -37.755 1.00 58.56 207 PRO A C 1
ATOM 1534 O O . PRO A 1 207 ? -11.560 1.069 -37.490 1.00 58.56 207 PRO A O 1
ATOM 1537 N N . PRO A 1 208 ? -13.716 1.296 -36.850 1.00 58.25 208 PRO A N 1
ATOM 1538 C CA . PRO A 1 208 ? -13.370 1.735 -35.509 1.00 58.25 208 PRO A CA 1
ATOM 1539 C C . PRO A 1 208 ? -12.421 0.712 -34.884 1.00 58.25 208 PRO A C 1
ATOM 1541 O O . PRO A 1 208 ? -12.701 -0.486 -34.875 1.00 58.25 208 PRO A O 1
ATOM 1544 N N . ALA A 1 209 ? -11.278 1.188 -34.377 1.00 63.00 209 ALA A N 1
ATOM 1545 C CA . ALA A 1 209 ? -10.261 0.328 -33.764 1.00 63.00 209 ALA A CA 1
ATOM 1546 C C . ALA A 1 209 ? -10.838 -0.507 -32.606 1.00 63.00 209 ALA A C 1
ATOM 1548 O O . ALA A 1 209 ? -10.335 -1.583 -32.288 1.00 63.00 209 ALA A O 1
ATOM 1549 N N . THR A 1 210 ? -11.928 -0.022 -32.011 1.00 58.50 210 THR A N 1
ATOM 1550 C CA . THR A 1 210 ? -12.748 -0.752 -31.053 1.00 58.50 210 THR A CA 1
ATOM 1551 C C . THR A 1 210 ? -13.951 -1.369 -31.775 1.00 58.50 210 THR A C 1
ATOM 1553 O O . THR A 1 210 ? -14.765 -0.619 -32.319 1.00 58.50 210 THR A O 1
ATOM 1556 N N . PRO A 1 211 ? -14.112 -2.706 -31.758 1.00 72.25 211 PRO A N 1
ATOM 1557 C CA . PRO A 1 211 ? -15.280 -3.367 -32.329 1.00 72.25 211 PRO A CA 1
ATOM 1558 C C . PRO A 1 211 ? -16.594 -2.815 -31.767 1.00 72.25 211 PRO A C 1
ATOM 1560 O O . PRO A 1 211 ? -16.683 -2.448 -30.593 1.00 72.25 211 PRO A O 1
ATOM 1563 N N . LEU A 1 212 ? -17.640 -2.794 -32.593 1.00 72.94 212 LEU A N 1
ATOM 1564 C CA . LEU A 1 212 ? -18.985 -2.464 -32.134 1.00 72.94 212 LEU A CA 1
ATOM 1565 C C . LEU A 1 212 ? -19.525 -3.622 -31.279 1.00 72.94 212 LEU A C 1
ATOM 1567 O O . LEU A 1 212 ? -19.882 -4.675 -31.801 1.00 72.94 212 LEU A O 1
ATOM 1571 N N . TYR A 1 213 ? -19.591 -3.426 -29.961 1.00 79.38 213 TYR A N 1
ATOM 1572 C CA . TYR A 1 213 ? -20.050 -4.438 -29.000 1.00 79.38 213 TYR A CA 1
ATOM 1573 C C . TYR A 1 213 ? -21.550 -4.355 -28.675 1.00 79.38 213 TYR A C 1
ATOM 1575 O O . TYR A 1 213 ? -21.979 -4.894 -27.659 1.00 79.38 213 TYR A O 1
ATOM 1583 N N . ASP A 1 214 ? -22.368 -3.706 -29.507 1.00 81.12 214 ASP A N 1
ATOM 1584 C CA . ASP A 1 214 ? -23.826 -3.610 -29.307 1.00 81.12 214 ASP A CA 1
ATOM 1585 C C . ASP A 1 214 ? -24.480 -4.983 -29.085 1.00 81.12 214 ASP A C 1
ATOM 1587 O O . ASP A 1 214 ? -25.371 -5.127 -28.250 1.00 81.12 214 ASP A O 1
ATOM 1591 N N . SER A 1 215 ? -23.995 -6.019 -29.776 1.00 78.38 215 SER A N 1
ATOM 1592 C CA . SER A 1 215 ? -24.481 -7.396 -29.622 1.00 78.38 215 SER A CA 1
ATOM 1593 C C . SER A 1 215 ? -24.156 -8.021 -28.260 1.00 78.38 215 SER A C 1
ATOM 1595 O O . SER A 1 215 ? -24.829 -8.965 -27.851 1.00 78.38 215 SER A O 1
ATOM 1597 N N . ALA A 1 216 ? -23.163 -7.492 -27.539 1.00 80.31 216 ALA A N 1
ATOM 1598 C CA . ALA A 1 216 ? -22.800 -7.911 -26.185 1.00 80.31 216 ALA A CA 1
ATOM 1599 C C . ALA A 1 216 ? -23.524 -7.096 -25.094 1.00 80.31 216 ALA A C 1
ATOM 1601 O O . ALA A 1 216 ? -23.434 -7.422 -23.909 1.00 80.31 216 ALA A O 1
ATOM 1602 N N . GLN A 1 217 ? -24.269 -6.051 -25.466 1.00 88.69 217 GLN A N 1
ATOM 1603 C CA . GLN A 1 217 ? -24.985 -5.173 -24.539 1.00 88.69 217 GLN A CA 1
ATOM 1604 C C . GLN A 1 217 ? -26.422 -5.665 -24.311 1.00 88.69 217 GLN A C 1
ATOM 1606 O O . GLN A 1 217 ? -27.394 -5.023 -24.705 1.00 88.69 217 GLN A O 1
ATOM 1611 N N . GLY A 1 218 ? -26.574 -6.816 -23.647 1.00 84.19 218 GLY A N 1
ATOM 1612 C CA . GLY A 1 218 ? -27.882 -7.455 -23.415 1.00 84.19 218 GLY A CA 1
ATOM 1613 C C . GLY A 1 218 ? -28.931 -6.548 -22.752 1.00 84.19 218 GLY A C 1
ATOM 1614 O O . GLY A 1 218 ? -30.115 -6.655 -23.064 1.00 84.19 218 GLY A O 1
ATOM 1615 N N . TYR A 1 219 ? -28.492 -5.582 -21.934 1.00 89.06 219 TYR A N 1
ATOM 1616 C CA . TYR A 1 219 ? -29.351 -4.584 -21.284 1.00 89.06 219 TYR A CA 1
ATOM 1617 C C . TYR A 1 219 ? -30.161 -3.715 -22.262 1.00 89.06 219 TYR A C 1
ATOM 1619 O O . TYR A 1 219 ? -31.188 -3.166 -21.861 1.00 89.06 219 TYR A O 1
ATOM 1627 N N . LEU A 1 220 ? -29.729 -3.596 -23.524 1.00 90.06 220 LEU A N 1
ATOM 1628 C CA . LEU A 1 220 ? -30.444 -2.856 -24.568 1.00 90.06 220 LEU A CA 1
ATOM 1629 C C . LEU A 1 220 ? -31.772 -3.513 -24.970 1.00 90.06 220 LEU A C 1
ATOM 1631 O O . LEU A 1 220 ? -32.626 -2.829 -25.527 1.00 90.06 220 LEU A O 1
ATOM 1635 N N . ASN A 1 221 ? -31.937 -4.815 -24.721 1.00 90.44 221 ASN A N 1
ATOM 1636 C CA . ASN A 1 221 ? -33.124 -5.582 -25.101 1.00 90.44 221 ASN A CA 1
ATOM 1637 C C . ASN A 1 221 ? -34.181 -5.575 -23.990 1.00 90.44 221 ASN A C 1
ATOM 1639 O O . ASN A 1 221 ? -33.863 -5.346 -22.825 1.00 90.44 221 ASN A O 1
ATOM 1643 N N . ALA A 1 222 ? -35.430 -5.890 -24.331 1.00 90.25 222 ALA A N 1
ATOM 1644 C CA . ALA A 1 222 ? -36.500 -6.056 -23.353 1.00 90.25 222 ALA A CA 1
ATOM 1645 C C . ALA A 1 222 ? -36.277 -7.258 -22.414 1.00 90.25 222 ALA A C 1
ATOM 1647 O O . ALA A 1 222 ? -35.528 -8.198 -22.707 1.00 90.25 222 ALA A O 1
ATOM 1648 N N . ALA A 1 223 ? -36.962 -7.235 -21.271 1.00 86.88 223 ALA A N 1
ATOM 1649 C CA . ALA A 1 223 ? -36.985 -8.354 -20.336 1.00 86.88 223 ALA A CA 1
ATOM 1650 C C . ALA A 1 223 ? -37.492 -9.646 -21.022 1.00 86.88 223 ALA A C 1
ATOM 1652 O O . ALA A 1 223 ? -38.360 -9.573 -21.895 1.00 86.88 223 ALA A O 1
ATOM 1653 N N . PRO A 1 224 ? -36.985 -10.838 -20.639 1.00 86.12 224 PRO A N 1
ATOM 1654 C CA . PRO A 1 224 ? -36.107 -11.109 -19.492 1.00 86.12 224 PRO A CA 1
ATOM 1655 C C . PRO A 1 224 ? -34.598 -10.967 -19.778 1.00 86.12 224 PRO A C 1
ATOM 1657 O O . PRO A 1 224 ? -33.797 -11.131 -18.864 1.00 86.12 224 PRO A O 1
ATOM 1660 N N . GLY A 1 225 ? -34.201 -10.687 -21.024 1.00 80.00 225 GLY A N 1
ATOM 1661 C CA . GLY A 1 225 ? -32.793 -10.627 -21.447 1.00 80.00 225 GLY A CA 1
ATOM 1662 C C . GLY A 1 225 ? -32.099 -9.276 -21.233 1.00 80.00 225 GLY A C 1
ATOM 1663 O O . GLY A 1 225 ? -30.889 -9.181 -21.429 1.00 80.00 225 GLY A O 1
ATOM 1664 N N . GLY A 1 226 ? -32.847 -8.247 -20.831 1.00 88.12 226 GLY A N 1
ATOM 1665 C CA . GLY A 1 226 ? -32.359 -6.894 -20.578 1.00 88.12 226 GLY A CA 1
ATOM 1666 C C . GLY A 1 226 ? -33.411 -6.017 -19.892 1.00 88.12 226 GLY A C 1
ATOM 1667 O O . GLY A 1 226 ? -34.370 -6.534 -19.317 1.00 88.12 226 GLY A O 1
ATOM 1668 N N . ILE A 1 227 ? -33.216 -4.695 -19.928 1.00 89.88 227 ILE A N 1
ATOM 1669 C CA . ILE A 1 227 ? -34.073 -3.699 -19.250 1.00 89.88 227 ILE A CA 1
ATOM 1670 C C . ILE A 1 227 ? -34.738 -2.708 -20.218 1.00 89.88 227 ILE A C 1
ATOM 1672 O O . ILE A 1 227 ? -35.238 -1.675 -19.790 1.00 89.88 227 ILE A O 1
ATOM 1676 N N . ASP A 1 228 ? -34.718 -3.012 -21.515 1.00 91.12 228 ASP A N 1
ATOM 1677 C CA . ASP A 1 228 ? -35.246 -2.176 -22.599 1.00 91.12 228 ASP A CA 1
ATOM 1678 C C . ASP A 1 228 ? -34.698 -0.737 -22.600 1.00 91.12 228 ASP A C 1
ATOM 1680 O O . ASP A 1 228 ? -35.426 0.251 -22.720 1.00 91.12 228 ASP A O 1
ATOM 1684 N N . ALA A 1 229 ? -33.376 -0.596 -22.443 1.00 88.75 229 ALA A N 1
ATOM 1685 C CA . ALA A 1 229 ? -32.744 0.723 -22.372 1.00 88.75 229 ALA A CA 1
ATOM 1686 C C . ALA A 1 229 ? -33.001 1.580 -23.629 1.00 88.75 229 ALA A C 1
ATOM 1688 O O . ALA A 1 229 ? -33.079 2.804 -23.531 1.00 88.75 229 ALA A O 1
ATOM 1689 N N . ARG A 1 230 ? -33.191 0.949 -24.800 1.00 85.88 230 ARG A N 1
ATOM 1690 C CA . ARG A 1 230 ? -33.528 1.652 -26.049 1.00 85.88 230 ARG A CA 1
ATOM 1691 C C . ARG A 1 230 ? -34.905 2.307 -25.988 1.00 85.88 230 ARG A C 1
ATOM 1693 O O . ARG A 1 230 ? -35.040 3.437 -26.451 1.00 85.88 230 ARG A O 1
ATOM 1700 N N . PHE A 1 231 ? -35.898 1.637 -25.401 1.00 83.44 231 PHE A N 1
ATOM 1701 C CA . PHE A 1 231 ? -37.209 2.238 -25.176 1.00 83.44 231 PHE A CA 1
ATOM 1702 C C . PHE A 1 231 ? -37.095 3.445 -24.245 1.00 83.44 231 PHE A C 1
ATOM 1704 O O . PHE A 1 231 ? -37.568 4.520 -24.599 1.00 83.44 231 PHE A O 1
ATOM 1711 N N . ALA A 1 232 ? -36.387 3.306 -23.118 1.00 76.38 232 ALA A N 1
ATOM 1712 C CA . ALA A 1 232 ? -36.221 4.378 -22.132 1.00 76.38 232 ALA A CA 1
ATOM 1713 C C . ALA A 1 232 ? -35.585 5.659 -22.708 1.00 76.38 232 ALA A C 1
ATOM 1715 O O . ALA A 1 232 ? -35.935 6.755 -22.281 1.00 76.38 232 ALA A O 1
ATOM 1716 N N . TRP A 1 233 ? -34.681 5.543 -23.686 1.00 81.12 233 TRP A N 1
ATOM 1717 C CA . TRP A 1 233 ? -34.069 6.699 -24.358 1.00 81.12 233 TRP A CA 1
ATOM 1718 C C . TRP A 1 233 ? -34.976 7.380 -25.386 1.00 81.12 233 TRP A C 1
ATOM 1720 O O . TRP A 1 233 ? -34.782 8.557 -25.673 1.00 81.12 233 TRP A O 1
ATOM 1730 N N . GLY A 1 234 ? -35.942 6.650 -25.949 1.00 71.94 234 GLY A N 1
ATOM 1731 C CA . GLY A 1 234 ? -36.911 7.183 -26.910 1.00 71.94 234 GLY A CA 1
ATOM 1732 C C . GLY A 1 234 ? -38.101 7.899 -26.266 1.00 71.94 234 GLY A C 1
ATOM 1733 O O . GLY A 1 234 ? -38.860 8.552 -26.976 1.00 71.94 234 GLY A O 1
ATOM 1734 N N . VAL A 1 235 ? -38.269 7.786 -24.944 1.00 60.09 235 VAL A N 1
ATOM 1735 C CA . VAL A 1 235 ? -39.286 8.513 -24.167 1.00 60.09 235 VAL A CA 1
ATOM 1736 C C . VAL A 1 235 ? -38.651 9.775 -23.568 1.00 60.09 235 VAL A C 1
ATOM 1738 O O . VAL A 1 235 ? -38.422 9.864 -22.363 1.00 60.09 235 VAL A O 1
ATOM 1741 N N . ALA A 1 236 ? -38.310 10.731 -24.431 1.00 50.16 236 ALA A N 1
ATOM 1742 C CA . ALA A 1 236 ? -37.896 12.083 -24.054 1.00 50.16 236 ALA A CA 1
ATOM 1743 C C . ALA A 1 236 ? -38.841 13.111 -24.682 1.00 50.16 236 ALA A C 1
ATOM 1745 O O . ALA A 1 236 ? -39.209 12.919 -25.863 1.00 50.16 236 ALA A O 1
#